Protein AF-0000000076877340 (afdb_homodimer)

Radius of gyration: 25.71 Å; Cα contacts (8 Å, |Δi|>4): 166; chains: 2; bounding box: 20×79×52 Å

Nearest PDB structures (foldseek):
  3mtt-assembly1_A  TM=3.080E-01  e=5.848E+00  Homo sapiens
  3mtt-assembly1_A  TM=3.079E-01  e=5.848E+00  Homo sapiens

Secondary structure (DSSP, 8-state):
--HHHHHHHHHHHHHHHTSPPPPPHHHHHHHHHHHHHHHHHHHHHHHHHHHHHHHHHTT-TTS-HHHHHHHHHHHHHHHHHHHHHHHHHHHHHHHHHHHHHHHHHHHHHHHHH-/--HHHHHHHHHHHHHHHTSPPPPPHHHHHHHHHHHHHHHHHHHHHHHHHHHHHHHHHTT-TTS-HHHHHHHHHHHHHHHHHHHHHHHHHHHHHHHHHHHHHHHHHHHHHHHHH-

Solvent-accessible surface area (backbone atoms only — not comparable to full-atom values): 12461 Å² total; per-residue (Å²): 124,58,71,57,41,51,52,51,52,50,51,45,49,49,59,60,66,69,47,75,84,77,76,50,69,68,56,37,53,51,19,49,49,47,59,73,40,41,64,61,51,48,50,51,51,50,49,51,52,50,54,54,45,60,61,46,61,76,67,44,68,90,40,56,68,65,47,55,48,36,44,54,51,48,54,50,47,50,51,52,50,53,48,46,56,54,43,50,56,20,50,49,47,46,52,51,47,55,54,47,53,56,52,48,54,41,52,56,54,39,62,72,71,101,125,58,72,57,41,51,49,51,52,50,51,44,49,50,57,59,67,69,46,76,84,78,76,51,70,68,56,36,53,51,18,50,50,47,58,72,39,42,65,61,52,48,50,50,53,48,50,49,51,52,53,54,46,62,60,45,63,76,66,43,67,92,40,57,67,66,49,54,50,39,44,53,51,48,54,50,48,51,50,52,51,52,48,48,56,55,44,51,56,19,50,49,47,44,52,50,46,53,54,47,53,55,51,49,54,40,52,56,56,39,62,73,71,101

Structure (mmCIF, N/CA/C/O backbone):
data_AF-0000000076877340-model_v1
#
loop_
_entity.id
_entity.type
_entity.pdbx_description
1 polymer 'Uncharacterized protein'
#
loop_
_atom_site.group_PDB
_atom_site.id
_atom_site.type_symbol
_atom_site.label_atom_id
_atom_site.label_alt_id
_atom_site.label_comp_id
_atom_site.label_asym_id
_atom_site.label_entity_id
_atom_site.label_seq_id
_atom_site.pdbx_PDB_ins_code
_atom_site.Cartn_x
_atom_site.Cartn_y
_atom_site.Cartn_z
_atom_site.occupancy
_atom_site.B_iso_or_equiv
_atom_site.auth_seq_id
_atom_site.auth_comp_id
_atom_site.auth_asym_id
_atom_site.auth_atom_id
_atom_site.pdbx_PDB_model_num
ATOM 1 N N . MET A 1 1 ? -10.945 34.219 24.094 1 62.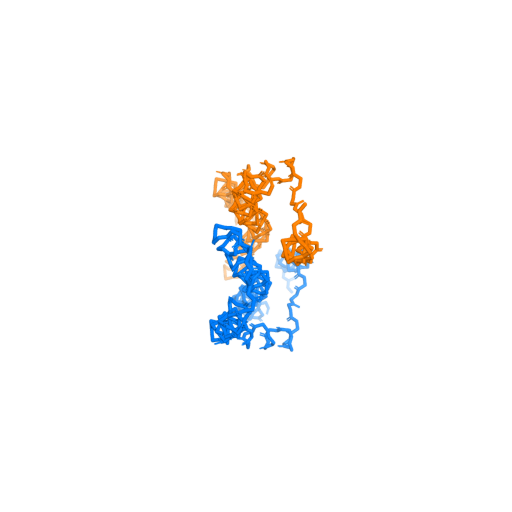78 1 MET A N 1
ATOM 2 C CA . MET A 1 1 ? -9.945 33.969 23.062 1 62.78 1 MET A CA 1
ATOM 3 C C . MET A 1 1 ? -9.961 35.062 22 1 62.78 1 MET A C 1
ATOM 5 O O . MET A 1 1 ? -11.023 35.5 21.547 1 62.78 1 MET A O 1
ATOM 9 N N . ALA A 1 2 ? -8.852 35.781 21.75 1 84.44 2 ALA A N 1
ATOM 10 C CA . ALA A 1 2 ? -8.875 36.875 20.766 1 84.44 2 ALA A CA 1
ATOM 11 C C . ALA A 1 2 ? -9.312 36.375 19.406 1 84.44 2 ALA A C 1
ATOM 13 O O . ALA A 1 2 ? -9.156 35.188 19.078 1 84.44 2 ALA A O 1
ATOM 14 N N . ALA A 1 3 ? -10.109 37.062 18.781 1 85.31 3 ALA A N 1
ATOM 15 C CA . ALA A 1 3 ? -10.648 36.75 17.453 1 85.31 3 ALA A CA 1
ATOM 16 C C . ALA A 1 3 ? -9.602 36.094 16.578 1 85.31 3 ALA A C 1
ATOM 18 O O . ALA A 1 3 ? -9.906 35.125 15.859 1 85.31 3 ALA A O 1
ATOM 19 N N . ALA A 1 4 ? -8.406 36.5 16.672 1 86.19 4 ALA A N 1
ATOM 20 C CA . ALA A 1 4 ? -7.324 35.938 15.867 1 86.19 4 ALA A CA 1
ATOM 21 C C . ALA A 1 4 ? -7.02 34.5 16.266 1 86.19 4 ALA A C 1
ATOM 23 O O . ALA A 1 4 ? -6.789 33.656 15.414 1 86.19 4 ALA A O 1
ATOM 24 N N . THR A 1 5 ? -7.016 34.25 17.578 1 90 5 THR A N 1
ATOM 25 C CA . THR A 1 5 ? -6.777 32.906 18.078 1 90 5 THR A CA 1
ATOM 26 C C . THR A 1 5 ? -7.891 31.969 17.641 1 90 5 THR A C 1
ATOM 28 O O . THR A 1 5 ? -7.625 30.828 17.234 1 90 5 THR A O 1
ATOM 31 N N . ALA A 1 6 ? -9.07 32.469 17.734 1 90.5 6 ALA A N 1
ATOM 32 C CA . ALA A 1 6 ? -10.219 31.656 17.312 1 90.5 6 ALA A CA 1
ATOM 33 C C . ALA A 1 6 ? -10.117 31.281 15.844 1 90.5 6 ALA A C 1
ATOM 35 O O . ALA A 1 6 ? -10.477 30.156 15.461 1 90.5 6 ALA A O 1
ATOM 36 N N . GLY A 1 7 ? -9.625 32.188 15.07 1 89.44 7 GLY A N 1
ATOM 37 C CA . GLY A 1 7 ? -9.445 31.922 13.656 1 89.44 7 GLY A CA 1
ATOM 38 C C . GLY A 1 7 ? -8.445 30.812 13.383 1 89.44 7 GLY A C 1
ATOM 39 O O . GLY A 1 7 ? -8.664 29.969 12.516 1 89.44 7 GLY A O 1
ATOM 40 N N . VAL A 1 8 ? -7.359 30.812 14.141 1 91.62 8 VAL A N 1
ATOM 41 C CA . VAL A 1 8 ? -6.324 29.797 13.977 1 91.62 8 VAL A CA 1
ATOM 42 C C . VAL A 1 8 ? -6.855 28.438 14.43 1 91.62 8 VAL A C 1
ATOM 44 O O . VAL A 1 8 ? -6.613 27.422 13.773 1 91.62 8 VAL A O 1
ATOM 47 N N . VAL A 1 9 ? -7.59 28.422 15.461 1 93.19 9 VAL A N 1
ATOM 48 C CA . VAL A 1 9 ? -8.156 27.188 15.984 1 93.19 9 VAL A CA 1
ATOM 49 C C . VAL A 1 9 ? -9.148 26.609 14.969 1 93.19 9 VAL A C 1
ATOM 51 O O . VAL A 1 9 ? -9.172 25.391 14.742 1 93.19 9 VAL A O 1
ATOM 54 N N . GLU A 1 10 ? -9.914 27.484 14.391 1 93.88 10 GLU A N 1
ATOM 55 C CA . GLU A 1 10 ? -10.852 27.047 13.367 1 93.88 10 GLU A CA 1
ATOM 56 C C . GLU A 1 10 ? -10.125 26.422 12.18 1 93.88 10 GLU A C 1
ATOM 58 O O . GLU A 1 10 ? -10.555 25.406 11.641 1 93.88 10 GLU A O 1
ATOM 63 N N . GLU A 1 11 ? -9.055 27.062 11.742 1 92.75 11 GLU A N 1
ATOM 64 C CA . GLU A 1 11 ? -8.266 26.531 10.633 1 92.75 11 GLU A CA 1
ATOM 65 C C . GLU A 1 11 ? -7.648 25.188 11 1 92.75 11 GLU A C 1
ATOM 67 O O . GLU A 1 11 ? -7.629 24.266 10.18 1 92.75 11 GLU A O 1
ATOM 72 N N . LEU A 1 12 ? -7.117 25.109 12.164 1 94.62 12 LEU A N 1
ATOM 73 C CA . LEU A 1 12 ? -6.566 23.844 12.641 1 94.62 12 LEU A CA 1
ATOM 74 C C . LEU A 1 12 ? -7.629 22.75 12.633 1 94.62 12 LEU A C 1
ATOM 76 O O . LEU A 1 12 ? -7.375 21.641 12.172 1 94.62 12 LEU A O 1
ATOM 80 N N . THR A 1 13 ? -8.781 23.078 13.055 1 95 13 THR A N 1
ATOM 81 C CA . THR A 1 13 ? -9.891 22.125 13.086 1 95 13 THR A CA 1
ATOM 82 C C . THR A 1 13 ? -10.258 21.688 11.672 1 95 13 THR A C 1
ATOM 84 O O . THR A 1 13 ? -10.516 20.5 11.43 1 95 13 THR A O 1
ATOM 87 N N . ARG A 1 14 ? -10.242 22.656 10.766 1 95.44 14 ARG A N 1
ATOM 88 C CA . ARG A 1 14 ? -10.547 22.344 9.375 1 95.44 14 ARG A CA 1
ATOM 89 C C . ARG A 1 14 ? -9.523 21.375 8.797 1 95.44 14 ARG A C 1
ATOM 91 O O . ARG A 1 14 ? -9.883 20.406 8.117 1 95.44 14 ARG A O 1
ATOM 98 N N . VAL A 1 15 ? -8.242 21.594 9.078 1 95.06 15 VAL A N 1
ATOM 99 C CA . VAL A 1 15 ? -7.176 20.719 8.602 1 95.06 15 VAL A CA 1
ATOM 100 C C . VAL A 1 15 ? -7.426 19.281 9.086 1 95.06 15 VAL A C 1
ATOM 102 O O . VAL A 1 15 ? -7.312 18.328 8.305 1 95.06 15 VAL A O 1
ATOM 105 N N . TYR A 1 16 ? -7.84 19.109 10.297 1 93.88 16 TYR A N 1
ATOM 106 C CA . TYR A 1 16 ? -8.031 17.781 10.883 1 93.88 16 TYR A CA 1
ATOM 107 C C . TYR A 1 16 ? -9.297 17.125 10.344 1 93.88 16 TYR A C 1
ATOM 109 O O . TYR A 1 16 ? -9.336 15.914 10.148 1 93.88 16 TYR A O 1
ATOM 117 N N . ARG A 1 17 ? -10.234 17.938 10.016 1 94.31 17 ARG A N 1
ATOM 118 C CA . ARG A 1 17 ? -11.484 17.406 9.484 1 94.31 17 ARG A CA 1
ATOM 119 C C . ARG A 1 17 ? -11.305 16.906 8.055 1 94.31 17 ARG A C 1
ATOM 121 O O . ARG A 1 17 ? -12.102 16.109 7.562 1 94.31 17 ARG A O 1
ATOM 128 N N . GLU A 1 18 ? -10.289 17.422 7.418 1 93.06 18 GLU A N 1
ATOM 129 C CA . GLU A 1 18 ? -10.047 17.047 6.027 1 93.06 18 GLU A CA 1
ATOM 130 C C . GLU A 1 18 ? -9.203 15.789 5.93 1 93.06 18 GLU A C 1
ATOM 132 O O . GLU A 1 18 ? -8.984 15.258 4.836 1 93.06 18 GLU A O 1
ATOM 137 N N . LEU A 1 19 ? -8.789 15.305 7.051 1 92.5 19 LEU A N 1
ATOM 138 C CA . LEU A 1 19 ? -7.992 14.078 7.051 1 92.5 19 LEU A CA 1
ATOM 139 C C . LEU A 1 19 ? -8.875 12.852 6.848 1 92.5 19 LEU A C 1
ATOM 141 O O . LEU A 1 19 ? -10.062 12.875 7.168 1 92.5 19 LEU A O 1
ATOM 145 N N . PRO A 1 20 ? -8.219 11.859 6.203 1 90.12 20 PRO A N 1
ATOM 146 C CA . PRO A 1 20 ? -8.961 10.594 6.141 1 90.12 20 PRO A CA 1
ATOM 147 C C . PRO A 1 20 ? -9.297 10.039 7.523 1 90.12 20 PRO A C 1
ATOM 149 O O . PRO A 1 20 ? -8.703 10.461 8.523 1 90.12 20 PRO A O 1
ATOM 152 N N . PRO A 1 21 ? -10.273 9.109 7.477 1 92.62 21 PRO A N 1
ATOM 153 C CA . PRO A 1 21 ? -10.617 8.539 8.781 1 92.62 21 PRO A CA 1
ATOM 154 C C . PRO A 1 21 ? -9.461 7.75 9.398 1 92.62 21 PRO A C 1
ATOM 156 O O . PRO A 1 21 ? -8.711 7.086 8.688 1 92.62 21 PRO A O 1
ATOM 159 N N . ARG A 1 22 ? -9.32 7.988 10.719 1 94.81 22 ARG A N 1
ATOM 160 C CA . ARG A 1 22 ? -8.32 7.223 11.461 1 94.81 22 ARG A CA 1
ATOM 161 C C . ARG A 1 22 ? -8.734 5.758 11.57 1 94.81 22 ARG A C 1
ATOM 163 O O . ARG A 1 22 ? -9.883 5.453 11.883 1 94.81 22 ARG A O 1
ATOM 170 N N . PRO A 1 23 ? -7.805 4.891 11.367 1 95.62 23 PRO A N 1
ATOM 171 C CA . PRO A 1 23 ? -8.156 3.482 11.547 1 95.62 23 PRO A CA 1
ATOM 172 C C . PRO A 1 23 ? -8.516 3.139 12.984 1 95.62 23 PRO A C 1
ATOM 174 O O . PRO A 1 23 ? -7.961 3.721 13.922 1 95.62 23 PRO A O 1
ATOM 177 N N . ALA A 1 24 ? -9.5 2.207 13.094 1 97.31 24 ALA A N 1
ATOM 178 C CA . ALA A 1 24 ? -9.875 1.721 14.414 1 97.31 24 ALA A CA 1
ATOM 179 C C . ALA A 1 24 ? -8.742 0.918 15.047 1 97.31 24 ALA A C 1
ATOM 181 O O . ALA A 1 24 ? -7.91 0.348 14.344 1 97.31 24 ALA A O 1
ATOM 182 N N . VAL A 1 25 ? -8.742 0.946 16.359 1 97.25 25 VAL A N 1
ATOM 183 C CA . VAL A 1 25 ? -7.707 0.238 17.094 1 97.25 25 VAL A CA 1
ATOM 184 C C . VAL A 1 25 ? -7.672 -1.228 16.672 1 97.25 25 VAL A C 1
ATOM 186 O O . VAL A 1 25 ? -6.598 -1.801 16.484 1 97.25 25 VAL A O 1
ATOM 189 N N . GLU A 1 26 ? -8.82 -1.777 16.531 1 97.75 26 GLU A N 1
ATOM 190 C CA . GLU A 1 26 ? -8.914 -3.184 16.156 1 97.75 26 GLU A CA 1
ATOM 191 C C . GLU A 1 26 ? -8.312 -3.422 14.766 1 97.75 26 GLU A C 1
ATOM 193 O O . GLU A 1 26 ? -7.684 -4.453 14.531 1 97.75 26 GLU A O 1
ATOM 198 N N . GLU A 1 27 ? -8.555 -2.463 13.852 1 97.94 27 GLU A N 1
ATOM 199 C CA . GLU A 1 27 ? -7.984 -2.561 12.516 1 97.94 27 GLU A CA 1
ATOM 200 C C . GLU A 1 27 ? -6.461 -2.488 12.555 1 97.94 27 GLU A C 1
ATOM 202 O O . GLU A 1 27 ? -5.781 -3.23 11.844 1 97.94 27 GLU A O 1
ATOM 207 N N . VAL A 1 28 ? -5.957 -1.669 13.383 1 98.38 28 VAL A N 1
ATOM 208 C CA . VAL A 1 28 ? -4.516 -1.473 13.5 1 98.38 28 VAL A CA 1
ATOM 209 C C . VAL A 1 28 ? -3.871 -2.721 14.102 1 98.38 28 VAL A C 1
ATOM 211 O O . VAL A 1 28 ? -2.84 -3.191 13.609 1 98.38 28 VAL A O 1
ATOM 214 N N . GLU A 1 29 ? -4.516 -3.148 15.117 1 98.38 29 GLU A N 1
ATOM 215 C CA . GLU A 1 29 ? -4 -4.352 15.758 1 98.38 29 GLU A CA 1
ATOM 216 C C . GLU A 1 29 ? -4.008 -5.539 14.797 1 98.38 29 GLU A C 1
ATOM 218 O O . GLU A 1 29 ? -3.041 -6.301 14.742 1 98.38 29 GLU A O 1
ATOM 223 N N . ALA A 1 30 ? -5.062 -5.664 14.07 1 98.5 30 ALA A N 1
ATOM 224 C CA . ALA A 1 30 ? -5.156 -6.73 13.078 1 98.5 30 ALA A CA 1
ATOM 225 C C . ALA A 1 30 ? -4.082 -6.582 12.008 1 98.5 30 ALA A C 1
ATOM 227 O O . ALA A 1 30 ? -3.439 -7.562 11.617 1 98.5 30 ALA A O 1
ATOM 228 N N . ALA A 1 31 ? -3.883 -5.379 11.539 1 98.56 31 ALA A N 1
ATOM 229 C CA . ALA A 1 31 ? -2.881 -5.105 10.508 1 98.56 31 ALA A CA 1
ATOM 230 C C . ALA A 1 31 ? -1.475 -5.406 11.023 1 98.56 31 ALA A C 1
ATOM 232 O O . ALA A 1 31 ? -0.662 -5.996 10.305 1 98.56 31 ALA A O 1
ATOM 233 N N . ALA A 1 32 ? -1.263 -4.965 12.234 1 98.44 32 ALA A N 1
ATOM 234 C CA . ALA A 1 32 ? 0.041 -5.227 12.836 1 98.44 32 ALA A CA 1
ATOM 235 C C . ALA A 1 32 ? 0.299 -6.727 12.953 1 98.44 32 ALA A C 1
ATOM 237 O O . ALA A 1 32 ? 1.419 -7.191 12.727 1 98.44 32 ALA A O 1
ATOM 238 N N . ALA A 1 33 ? -0.721 -7.426 13.312 1 98.25 33 ALA A N 1
ATOM 239 C CA . ALA A 1 33 ? -0.608 -8.875 13.414 1 98.25 33 ALA A CA 1
ATOM 240 C C . ALA A 1 33 ? -0.3 -9.5 12.055 1 98.25 33 ALA A C 1
ATOM 242 O O . ALA A 1 33 ? 0.533 -10.406 11.953 1 98.25 33 ALA A O 1
ATOM 243 N N . VAL A 1 34 ? -0.959 -9.055 11.062 1 98.25 34 VAL A N 1
ATOM 244 C CA . VAL A 1 34 ? -0.715 -9.539 9.711 1 98.25 34 VAL A CA 1
ATOM 245 C C . VAL A 1 34 ? 0.748 -9.312 9.336 1 98.25 34 VAL A C 1
ATOM 247 O O . VAL A 1 34 ? 1.416 -10.211 8.828 1 98.25 34 VAL A O 1
ATOM 250 N N . LEU A 1 35 ? 1.242 -8.117 9.562 1 98.19 35 LEU A N 1
ATOM 251 C CA . LEU A 1 35 ? 2.615 -7.789 9.195 1 98.19 35 LEU A CA 1
ATOM 252 C C . LEU A 1 35 ? 3.605 -8.625 10 1 98.19 35 LEU A C 1
ATOM 254 O O . LEU A 1 35 ? 4.633 -9.062 9.469 1 98.19 35 LEU A O 1
ATOM 258 N N . ALA A 1 36 ? 3.242 -8.844 11.234 1 97.94 36 ALA A N 1
ATOM 259 C CA . ALA A 1 36 ? 4.141 -9.578 12.125 1 97.94 36 ALA A CA 1
ATOM 260 C C . ALA A 1 36 ? 4.289 -11.031 11.68 1 97.94 36 ALA A C 1
ATOM 262 O O . ALA A 1 36 ? 5.344 -11.641 11.867 1 97.94 36 ALA A O 1
ATOM 263 N N . SER A 1 37 ? 3.314 -11.539 11.016 1 97.62 37 SER A N 1
ATOM 264 C CA . SER A 1 37 ? 3.324 -12.961 10.68 1 97.62 37 SER A CA 1
ATOM 265 C C . SER A 1 37 ? 3.443 -13.18 9.18 1 97.62 37 SER A C 1
ATOM 267 O O . SER A 1 37 ? 3.447 -14.32 8.703 1 97.62 37 SER A O 1
ATOM 269 N N . ALA A 1 38 ? 3.498 -12.148 8.477 1 96.94 38 ALA A N 1
ATOM 270 C CA . ALA A 1 38 ? 3.346 -12.211 7.027 1 96.94 38 ALA A CA 1
ATOM 271 C C . ALA A 1 38 ? 4.402 -13.117 6.402 1 96.94 38 ALA A C 1
ATOM 273 O O . ALA A 1 38 ? 4.086 -13.953 5.555 1 96.94 38 ALA A O 1
ATOM 274 N N . ASP A 1 39 ? 5.621 -12.945 6.816 1 96 39 ASP A N 1
ATOM 275 C CA . ASP A 1 39 ? 6.699 -13.742 6.238 1 96 39 ASP A CA 1
ATOM 276 C C . ASP A 1 39 ? 6.523 -15.219 6.566 1 96 39 ASP A C 1
ATOM 278 O O . ASP A 1 39 ? 6.672 -16.078 5.691 1 96 39 ASP A O 1
ATOM 282 N N . ALA A 1 40 ? 6.277 -15.477 7.781 1 97.38 40 ALA A N 1
ATOM 283 C CA . ALA A 1 40 ? 6.086 -16.859 8.211 1 97.38 40 ALA A CA 1
ATOM 284 C C . ALA A 1 40 ? 4.91 -17.5 7.477 1 97.38 40 ALA A C 1
ATOM 286 O O . ALA A 1 40 ? 4.992 -18.656 7.059 1 97.38 40 ALA A O 1
ATOM 287 N N . GLU A 1 41 ? 3.838 -16.766 7.367 1 97.06 41 GLU A N 1
ATOM 288 C CA . GLU A 1 41 ? 2.652 -17.281 6.684 1 97.06 41 GLU A CA 1
ATOM 289 C C . GLU A 1 41 ? 2.936 -17.531 5.207 1 97.06 41 GLU A C 1
ATOM 291 O O . GLU A 1 41 ? 2.502 -18.547 4.656 1 97.06 41 GLU A O 1
ATOM 296 N N . GLU A 1 42 ? 3.613 -16.625 4.613 1 97.44 42 GLU A N 1
ATOM 297 C CA . GLU A 1 42 ? 3.965 -16.828 3.209 1 97.44 42 GLU A CA 1
ATOM 298 C C . GLU A 1 42 ? 4.828 -18.062 3.021 1 97.44 42 GLU A C 1
ATOM 300 O O . GLU A 1 42 ? 4.578 -18.875 2.119 1 97.44 42 GLU A O 1
ATOM 305 N N . GLU A 1 43 ? 5.77 -18.219 3.877 1 97.69 43 GLU A N 1
ATOM 306 C CA . GLU A 1 43 ? 6.652 -19.375 3.805 1 97.69 43 GLU A CA 1
ATOM 307 C C . GLU A 1 43 ? 5.883 -20.672 4.027 1 97.69 43 GLU A C 1
ATOM 309 O O . GLU A 1 43 ? 6.141 -21.688 3.361 1 97.69 43 GLU A O 1
ATOM 314 N N . ALA A 1 44 ? 5.074 -20.656 4.941 1 97.94 44 ALA A N 1
ATOM 315 C CA . ALA A 1 44 ? 4.262 -21.844 5.219 1 97.94 44 ALA A CA 1
ATOM 316 C C . ALA A 1 44 ? 3.422 -22.219 4.004 1 97.94 44 ALA A C 1
ATOM 318 O O . ALA A 1 44 ? 3.314 -23.406 3.664 1 97.94 44 ALA A O 1
ATOM 319 N N . ARG A 1 45 ? 2.844 -21.203 3.381 1 97.44 45 ARG A N 1
ATOM 320 C CA . ARG A 1 45 ? 2.033 -21.469 2.193 1 97.44 45 ARG A CA 1
ATOM 321 C C . ARG A 1 45 ? 2.893 -21.984 1.05 1 97.44 45 ARG A C 1
ATOM 323 O O . ARG A 1 45 ? 2.471 -22.875 0.307 1 97.44 45 ARG A O 1
ATOM 330 N N . LEU A 1 46 ? 4.062 -21.438 0.916 1 97.69 46 LEU A N 1
ATOM 331 C CA . LEU A 1 46 ? 4.984 -21.906 -0.113 1 97.69 46 LEU A CA 1
ATOM 332 C C . LEU A 1 46 ? 5.418 -23.344 0.158 1 97.69 46 LEU A C 1
ATOM 334 O O . LEU A 1 46 ? 5.555 -24.141 -0.772 1 97.69 46 LEU A O 1
ATOM 338 N N . ALA A 1 47 ? 5.617 -23.641 1.419 1 96.56 47 ALA A N 1
ATOM 339 C CA . ALA A 1 47 ? 5.98 -25 1.795 1 96.56 47 ALA A CA 1
ATOM 340 C C . ALA A 1 47 ? 4.848 -25.984 1.482 1 96.56 47 ALA A C 1
ATOM 342 O O . ALA A 1 47 ? 5.09 -27.094 1.022 1 96.56 47 ALA A O 1
ATOM 343 N N . ASP A 1 48 ? 3.645 -25.609 1.759 1 95.44 48 ASP A N 1
ATOM 344 C CA . ASP A 1 48 ? 2.484 -26.422 1.421 1 95.44 48 ASP A CA 1
ATOM 345 C C . ASP A 1 48 ? 2.422 -26.703 -0.081 1 95.44 48 ASP A C 1
ATOM 347 O O . ASP A 1 48 ? 2.166 -27.828 -0.503 1 95.44 48 ASP A O 1
ATOM 351 N N . VAL A 1 49 ? 2.656 -25.688 -0.836 1 94.56 49 VAL A N 1
ATOM 352 C CA . VAL A 1 49 ? 2.668 -25.812 -2.289 1 94.56 49 VAL A CA 1
ATOM 353 C C . VAL A 1 49 ? 3.77 -26.781 -2.713 1 94.56 49 VAL A C 1
ATOM 355 O O . VAL A 1 49 ? 3.553 -27.641 -3.57 1 94.56 49 VAL A O 1
ATOM 358 N N . ALA A 1 50 ? 4.895 -26.688 -2.121 1 92.94 50 ALA A N 1
ATOM 359 C CA . ALA A 1 50 ? 6.023 -27.547 -2.443 1 92.94 50 ALA A CA 1
ATOM 360 C C . ALA A 1 50 ? 5.699 -29.016 -2.123 1 92.94 50 ALA A C 1
ATOM 362 O O . ALA A 1 50 ? 6.016 -29.906 -2.906 1 92.94 50 ALA A O 1
ATOM 363 N N . ARG A 1 51 ? 5.039 -29.25 -1.046 1 91.94 51 ARG A N 1
ATOM 364 C CA . ARG A 1 51 ? 4.664 -30.594 -0.637 1 91.94 51 ARG A CA 1
ATOM 365 C C . ARG A 1 51 ? 3.648 -31.203 -1.601 1 91.94 51 ARG A C 1
ATOM 367 O O . ARG A 1 51 ? 3.775 -32.344 -1.998 1 91.94 51 ARG A O 1
ATOM 374 N N . GLU A 1 52 ? 2.73 -30.344 -1.892 1 87.38 52 GLU A N 1
ATOM 375 C CA . GLU A 1 52 ? 1.705 -30.812 -2.822 1 87.38 52 GLU A CA 1
ATOM 376 C C . GLU A 1 52 ? 2.305 -31.141 -4.184 1 87.38 52 GLU A C 1
ATOM 378 O O . GLU A 1 52 ? 1.908 -32.125 -4.824 1 87.38 52 GLU A O 1
ATOM 383 N N . GLU A 1 53 ? 3.23 -30.359 -4.582 1 85.81 53 GLU A N 1
ATOM 384 C CA . GLU A 1 53 ? 3.893 -30.562 -5.867 1 85.81 53 GLU A CA 1
ATOM 385 C C . GLU A 1 53 ? 4.703 -31.859 -5.879 1 85.81 53 GLU A C 1
ATOM 387 O O . GLU A 1 53 ? 4.691 -32.594 -6.867 1 85.81 53 GLU A O 1
ATOM 392 N N . ALA A 1 54 ? 5.391 -32.094 -4.918 1 83.81 54 ALA A N 1
ATOM 393 C CA . ALA A 1 54 ? 6.176 -33.312 -4.816 1 83.81 54 ALA A CA 1
ATOM 394 C C . ALA A 1 54 ? 5.285 -34.562 -4.922 1 83.81 54 ALA A C 1
ATOM 396 O O . ALA A 1 54 ? 5.641 -35.531 -5.586 1 83.81 54 ALA A O 1
ATOM 397 N N . ALA A 1 55 ? 4.164 -34.438 -4.418 1 78.62 55 ALA A N 1
ATOM 398 C CA . ALA A 1 55 ? 3.223 -35.562 -4.441 1 78.62 55 ALA A CA 1
ATOM 399 C C . ALA A 1 55 ? 2.639 -35.75 -5.84 1 78.62 55 ALA A C 1
ATOM 401 O O . ALA A 1 55 ? 2.467 -36.875 -6.297 1 78.62 55 ALA A O 1
ATOM 402 N N . ARG A 1 56 ? 2.441 -34.688 -6.57 1 77.56 56 ARG A N 1
ATOM 403 C CA . ARG A 1 56 ? 1.801 -34.719 -7.883 1 77.56 56 ARG A CA 1
ATOM 404 C C . ARG A 1 56 ? 2.793 -35.125 -8.969 1 77.56 56 ARG A C 1
ATOM 406 O O . ARG A 1 56 ? 2.418 -35.781 -9.945 1 77.56 56 ARG A O 1
ATOM 413 N N . LEU A 1 57 ? 4.016 -34.656 -8.914 1 75 57 LEU A N 1
ATOM 414 C CA . LEU A 1 57 ? 5.039 -34.969 -9.898 1 75 57 LEU A CA 1
ATOM 415 C C . LEU A 1 57 ? 5.199 -36.5 -10.031 1 75 57 LEU A C 1
ATOM 417 O O . LEU A 1 57 ? 5.398 -37 -11.133 1 75 57 LEU A O 1
ATOM 421 N N . ARG A 1 58 ? 4.945 -37.156 -8.992 1 68.81 58 ARG A N 1
ATOM 422 C CA . ARG A 1 58 ? 5.066 -38.625 -9.023 1 68.81 58 ARG A CA 1
ATOM 423 C C . ARG A 1 58 ? 3.961 -39.25 -9.867 1 68.81 58 ARG A C 1
ATOM 425 O O . ARG A 1 58 ? 4.145 -40.312 -10.445 1 68.81 58 ARG A O 1
ATOM 432 N N . GLU A 1 59 ? 3.008 -38.469 -10 1 66.69 59 GLU A N 1
ATOM 433 C CA . GLU A 1 59 ? 1.833 -39 -10.68 1 66.69 59 GLU A CA 1
ATOM 434 C C . GLU A 1 59 ? 1.724 -38.469 -12.102 1 66.69 59 GLU A C 1
ATOM 436 O O . GLU A 1 59 ? 0.854 -38.906 -12.867 1 66.69 59 GLU A O 1
ATOM 441 N N . ALA A 1 60 ? 2.684 -37.594 -12.469 1 74.5 60 ALA A N 1
ATOM 442 C CA . ALA A 1 60 ? 2.5 -36.844 -13.719 1 74.5 60 ALA A CA 1
ATOM 443 C C . ALA A 1 60 ? 3.184 -37.562 -14.883 1 74.5 60 ALA A C 1
ATOM 445 O O . ALA A 1 60 ? 4.016 -36.969 -15.578 1 74.5 60 ALA A O 1
ATOM 446 N N . GLU A 1 61 ? 2.887 -38.781 -14.859 1 78.5 61 GLU A N 1
ATOM 447 C CA . GLU A 1 61 ? 3.42 -39.531 -15.992 1 78.5 61 GLU A CA 1
ATOM 448 C C . GLU A 1 61 ? 2.885 -39 -17.312 1 78.5 61 GLU A C 1
ATOM 450 O O . GLU A 1 61 ? 1.693 -38.688 -17.438 1 78.5 61 GLU A O 1
ATOM 455 N N . GLY A 1 62 ? 3.773 -38.719 -18.344 1 82.69 62 GLY A N 1
ATOM 456 C CA . GLY A 1 62 ? 3.373 -38.281 -19.672 1 82.69 62 GLY A CA 1
ATOM 457 C C . GLY A 1 62 ? 3.293 -36.781 -19.812 1 82.69 62 GLY A C 1
ATOM 458 O O . GLY A 1 62 ? 2.99 -36.25 -20.891 1 82.69 62 GLY A O 1
ATOM 459 N N . VAL A 1 63 ? 3.477 -36.094 -18.734 1 89.44 63 VAL A N 1
ATOM 460 C CA . VAL A 1 63 ? 3.398 -34.656 -18.797 1 89.44 63 VAL A CA 1
ATOM 461 C C . VAL A 1 63 ? 4.797 -34.062 -18.969 1 89.44 63 VAL A C 1
ATOM 463 O O . VAL A 1 63 ? 5.762 -34.562 -18.375 1 89.44 63 VAL A O 1
ATOM 466 N N . SER A 1 64 ? 4.887 -33.125 -19.891 1 89.62 64 SER A N 1
ATOM 467 C CA . SER A 1 64 ? 6.164 -32.438 -20.109 1 89.62 64 SER A CA 1
ATOM 468 C C . SER A 1 64 ? 6.727 -31.891 -18.812 1 89.62 64 SER A C 1
ATOM 470 O O . SER A 1 64 ? 5.992 -31.312 -18 1 89.62 64 SER A O 1
ATOM 472 N N . GLY A 1 65 ? 8 -32.094 -18.562 1 88.31 65 GLY A N 1
ATOM 473 C CA . GLY A 1 65 ? 8.656 -31.5 -17.391 1 88.31 65 GLY A CA 1
ATOM 474 C C . GLY A 1 65 ? 8.531 -30 -17.328 1 88.31 65 GLY A C 1
ATOM 475 O O . GLY A 1 65 ? 8.422 -29.422 -16.234 1 88.31 65 GLY A O 1
ATOM 476 N N . GLU A 1 66 ? 8.602 -29.469 -18.531 1 92.06 66 GLU A N 1
ATOM 477 C CA . GLU A 1 66 ? 8.492 -28.016 -18.609 1 92.06 66 GLU A CA 1
ATOM 478 C C . GLU A 1 66 ? 7.109 -27.547 -18.172 1 92.06 66 GLU A C 1
ATOM 480 O O . GLU A 1 66 ? 6.984 -26.547 -17.453 1 92.06 66 GLU A O 1
ATOM 485 N N . LEU A 1 67 ? 6.109 -28.203 -18.594 1 93.44 67 LEU A N 1
ATOM 486 C CA . LEU A 1 67 ? 4.754 -27.828 -18.203 1 93.44 67 LEU A CA 1
ATOM 487 C C . LEU A 1 67 ? 4.562 -27.969 -16.703 1 93.44 67 LEU A C 1
ATOM 489 O O . LEU A 1 67 ? 3.934 -27.125 -16.062 1 93.44 67 LEU A O 1
ATOM 493 N N . LEU A 1 68 ? 5.098 -29 -16.125 1 92.06 68 LEU A N 1
ATOM 494 C CA . LEU A 1 68 ? 5.035 -29.203 -14.68 1 92.06 68 LEU A CA 1
ATOM 495 C C . LEU A 1 68 ? 5.785 -28.094 -13.945 1 92.06 68 LEU A C 1
ATOM 497 O O . LEU A 1 68 ? 5.344 -27.641 -12.883 1 92.06 68 LEU A O 1
ATOM 501 N N . ALA A 1 69 ? 6.883 -27.625 -14.484 1 92.12 69 ALA A N 1
ATOM 502 C CA . ALA A 1 69 ? 7.648 -26.531 -13.898 1 92.12 69 ALA A CA 1
ATOM 503 C C . ALA A 1 69 ? 6.855 -25.219 -13.922 1 92.12 69 ALA A C 1
ATOM 505 O O . ALA A 1 69 ? 6.867 -24.469 -12.953 1 92.12 69 ALA A O 1
ATOM 506 N N . VAL A 1 70 ? 6.203 -25 -15.008 1 94.88 70 VAL A N 1
ATOM 507 C CA . VAL A 1 70 ? 5.387 -23.797 -15.141 1 94.88 70 VAL A CA 1
ATOM 508 C C . VAL A 1 70 ? 4.277 -23.812 -14.094 1 94.88 70 VAL A C 1
ATOM 510 O O . VAL A 1 70 ? 4.02 -22.797 -13.445 1 94.88 70 VAL A O 1
ATOM 513 N N . LEU A 1 71 ? 3.596 -24.969 -13.961 1 94.69 71 LEU A N 1
ATOM 514 C CA . LEU A 1 71 ? 2.533 -25.062 -12.969 1 94.69 71 LEU A CA 1
ATOM 515 C C . LEU A 1 71 ? 3.074 -24.766 -11.57 1 94.69 71 LEU A C 1
ATOM 517 O O . LEU A 1 71 ? 2.465 -24.016 -10.805 1 94.69 71 LEU A O 1
ATOM 521 N N . ARG A 1 72 ? 4.199 -25.328 -11.258 1 93.5 72 ARG A N 1
ATOM 522 C CA . ARG A 1 72 ? 4.816 -25.094 -9.953 1 93.5 72 ARG A CA 1
ATOM 523 C C . ARG A 1 72 ? 5.125 -23.625 -9.75 1 93.5 72 ARG A C 1
ATOM 525 O O . ARG A 1 72 ? 4.828 -23.062 -8.688 1 93.5 72 ARG A O 1
ATOM 532 N N . GLU A 1 73 ? 5.699 -22.969 -10.734 1 95.25 73 GLU A N 1
ATOM 533 C CA . GLU A 1 73 ? 6.047 -21.547 -10.648 1 95.25 73 GLU A CA 1
ATOM 534 C C . GLU A 1 73 ? 4.797 -20.688 -10.547 1 95.25 73 GLU A C 1
ATOM 536 O O . GLU A 1 73 ? 4.789 -19.688 -9.82 1 95.25 73 GLU A O 1
ATOM 541 N N . ALA A 1 74 ? 3.807 -21.078 -11.227 1 96.31 74 ALA A N 1
ATOM 542 C CA . ALA A 1 74 ? 2.559 -20.328 -11.188 1 96.31 74 ALA A CA 1
ATOM 543 C C . ALA A 1 74 ? 1.929 -20.375 -9.797 1 96.31 74 ALA A C 1
ATOM 545 O O . ALA A 1 74 ? 1.45 -19.359 -9.289 1 96.31 74 ALA A O 1
ATOM 546 N N . ARG A 1 75 ? 1.92 -21.562 -9.258 1 96.12 75 ARG A N 1
ATOM 547 C CA . ARG A 1 75 ? 1.367 -21.703 -7.914 1 96.12 75 ARG A CA 1
ATOM 548 C C . ARG A 1 75 ? 2.133 -20.859 -6.906 1 96.12 75 ARG A C 1
ATOM 550 O O . ARG A 1 75 ? 1.53 -20.188 -6.066 1 96.12 75 ARG A O 1
ATOM 557 N N . ARG A 1 76 ? 3.428 -20.875 -7.051 1 96.38 76 ARG A N 1
ATOM 558 C CA . ARG A 1 76 ? 4.25 -20.047 -6.164 1 96.38 76 ARG A CA 1
ATOM 559 C C . ARG A 1 76 ? 3.99 -18.562 -6.395 1 96.38 76 ARG A C 1
ATOM 561 O O . ARG A 1 76 ? 3.904 -17.797 -5.438 1 96.38 76 ARG A O 1
ATOM 568 N N . ALA A 1 77 ? 3.887 -18.203 -7.59 1 96.31 77 ALA A N 1
ATOM 569 C CA . ALA A 1 77 ? 3.619 -16.812 -7.918 1 96.31 77 ALA A CA 1
ATOM 570 C C . ALA A 1 77 ? 2.275 -16.359 -7.355 1 96.31 77 ALA A C 1
ATOM 572 O O . ALA A 1 77 ? 2.139 -15.227 -6.887 1 96.31 77 ALA A O 1
ATOM 573 N N . ALA A 1 78 ? 1.352 -17.234 -7.449 1 96.25 78 ALA A N 1
ATOM 574 C CA . ALA A 1 78 ? 0.034 -16.922 -6.906 1 96.25 78 ALA A CA 1
ATOM 575 C C . ALA A 1 78 ? 0.099 -16.688 -5.398 1 96.25 78 ALA A C 1
ATOM 577 O O . ALA A 1 78 ? -0.536 -15.773 -4.871 1 96.25 78 ALA A O 1
ATOM 578 N N . VAL A 1 79 ? 0.856 -17.469 -4.742 1 96.56 79 VAL A N 1
ATOM 579 C CA . VAL A 1 79 ? 1.038 -17.312 -3.303 1 96.56 79 VAL A CA 1
ATOM 580 C C . VAL A 1 79 ? 1.675 -15.961 -3.008 1 96.56 79 VAL A C 1
ATOM 582 O O . VAL A 1 79 ? 1.202 -15.219 -2.143 1 96.56 79 VAL A O 1
ATOM 585 N N . ARG A 1 80 ? 2.645 -15.633 -3.725 1 96.31 80 ARG A N 1
ATOM 586 C CA . ARG A 1 80 ? 3.369 -14.383 -3.496 1 96.31 80 ARG A CA 1
ATOM 587 C C . ARG A 1 80 ? 2.492 -13.18 -3.811 1 96.31 80 ARG A C 1
ATOM 589 O O . ARG A 1 80 ? 2.572 -12.156 -3.131 1 96.31 80 ARG A O 1
ATOM 596 N N . LEU A 1 81 ? 1.701 -13.289 -4.785 1 96.06 81 LEU A N 1
ATOM 597 C CA . LEU A 1 81 ? 0.804 -12.195 -5.137 1 96.06 81 LEU A CA 1
ATOM 598 C C . LEU A 1 81 ? -0.232 -11.969 -4.039 1 96.06 81 LEU A C 1
ATOM 600 O O . LEU A 1 81 ? -0.5 -10.82 -3.66 1 96.06 81 LEU A O 1
ATOM 604 N N . ARG A 1 82 ? -0.75 -13.039 -3.557 1 94.12 82 ARG A N 1
ATOM 605 C CA . ARG A 1 82 ? -1.718 -12.922 -2.471 1 94.12 82 ARG A CA 1
ATOM 606 C C . ARG A 1 82 ? -1.07 -12.336 -1.22 1 94.12 82 ARG A C 1
ATOM 608 O O . ARG A 1 82 ? -1.66 -11.492 -0.549 1 94.12 82 ARG A O 1
ATOM 615 N N . ALA A 1 83 ? 0.075 -12.82 -0.935 1 95.44 83 ALA A N 1
ATOM 616 C CA . ALA A 1 83 ? 0.81 -12.297 0.212 1 95.44 83 ALA A CA 1
ATOM 617 C C . ALA A 1 83 ? 1.067 -10.797 0.057 1 95.44 83 ALA A C 1
ATOM 619 O O . ALA A 1 83 ? 0.953 -10.039 1.022 1 95.44 83 ALA A O 1
ATOM 620 N N . LEU A 1 84 ? 1.391 -10.422 -1.088 1 93.88 84 LEU A N 1
ATOM 621 C CA . LEU A 1 84 ? 1.632 -9.016 -1.389 1 93.88 84 LEU A CA 1
ATOM 622 C C . LEU A 1 84 ? 0.396 -8.18 -1.081 1 93.88 84 LEU A C 1
ATOM 624 O O . LEU A 1 84 ? 0.498 -7.125 -0.444 1 93.88 84 LEU A O 1
ATOM 628 N N . GLN A 1 85 ? -0.717 -8.57 -1.553 1 92.69 85 GLN A N 1
ATOM 629 C CA . GLN A 1 85 ? -1.96 -7.828 -1.358 1 92.69 85 GLN A CA 1
ATOM 630 C C . GLN A 1 85 ? -2.277 -7.668 0.126 1 92.69 85 GLN A C 1
ATOM 632 O O . GLN A 1 85 ? -2.637 -6.574 0.574 1 92.69 85 GLN A O 1
ATOM 637 N N . GLN A 1 86 ? -2.1 -8.695 0.83 1 94.38 86 GLN A N 1
ATOM 638 C CA . GLN A 1 86 ? -2.379 -8.664 2.262 1 94.38 86 GLN A CA 1
ATOM 639 C C . GLN A 1 86 ? -1.404 -7.742 2.992 1 94.38 86 GLN A C 1
ATOM 641 O O . GLN A 1 86 ? -1.81 -6.961 3.855 1 94.38 86 GLN A O 1
ATOM 646 N N . ARG A 1 87 ? -0.151 -7.781 2.6 1 95.62 87 ARG A N 1
ATOM 647 C CA . ARG A 1 87 ? 0.874 -6.961 3.236 1 95.62 87 ARG A CA 1
ATOM 648 C C . ARG A 1 87 ? 0.649 -5.48 2.945 1 95.62 87 ARG A C 1
ATOM 650 O O . ARG A 1 87 ? 0.828 -4.637 3.826 1 95.62 87 ARG A O 1
ATOM 657 N N . LYS A 1 88 ? 0.299 -5.301 1.778 1 93.12 88 LYS A N 1
ATOM 658 C CA . LYS A 1 88 ? 0.099 -3.914 1.36 1 93.12 88 LYS A CA 1
ATOM 659 C C . LYS A 1 88 ? -0.999 -3.246 2.182 1 93.12 88 LYS A C 1
ATOM 661 O O . LYS A 1 88 ? -0.81 -2.143 2.701 1 93.12 88 LYS A O 1
ATOM 666 N N . GLU A 1 89 ? -2.064 -3.912 2.266 1 94.19 89 GLU A N 1
ATOM 667 C CA . GLU A 1 89 ? -3.174 -3.359 3.039 1 94.19 89 GLU A CA 1
ATOM 668 C C . GLU A 1 89 ? -2.791 -3.186 4.508 1 94.19 89 GLU A C 1
ATOM 670 O O . GLU A 1 89 ? -3.08 -2.15 5.109 1 94.19 89 GLU A O 1
ATOM 675 N N . ALA A 1 90 ? -2.125 -4.137 5.031 1 97.5 90 ALA A N 1
ATOM 676 C CA . ALA A 1 90 ? -1.723 -4.082 6.434 1 97.5 90 ALA A CA 1
ATOM 677 C C . ALA A 1 90 ? -0.71 -2.965 6.672 1 97.5 90 ALA A C 1
ATOM 679 O O . ALA A 1 90 ? -0.83 -2.203 7.637 1 97.5 90 ALA A O 1
ATOM 680 N N . ALA A 1 91 ? 0.214 -2.82 5.809 1 96.25 91 ALA A N 1
ATOM 681 C CA . ALA A 1 91 ? 1.244 -1.791 5.938 1 96.25 91 ALA A CA 1
ATOM 682 C C . ALA A 1 91 ? 0.635 -0.394 5.863 1 96.25 91 ALA A C 1
ATOM 684 O O . ALA A 1 91 ? 1.058 0.514 6.582 1 96.25 91 ALA A O 1
ATOM 685 N N . HIS A 1 92 ? -0.318 -0.286 4.988 1 95.31 92 HIS A N 1
ATOM 686 C CA . HIS A 1 92 ? -0.984 1.004 4.848 1 95.31 92 HIS A CA 1
ATOM 687 C C . HIS A 1 92 ? -1.665 1.418 6.148 1 95.31 92 HIS A C 1
ATOM 689 O O . HIS A 1 92 ? -1.526 2.561 6.59 1 95.31 92 HIS A O 1
ATOM 695 N N . VAL A 1 93 ? -2.361 0.528 6.766 1 96.62 93 VAL A N 1
ATOM 696 C CA . VAL A 1 93 ? -3.1 0.801 7.996 1 96.62 93 VAL A CA 1
ATOM 697 C C . VAL A 1 93 ? -2.125 1.19 9.109 1 96.62 93 VAL A C 1
ATOM 699 O O .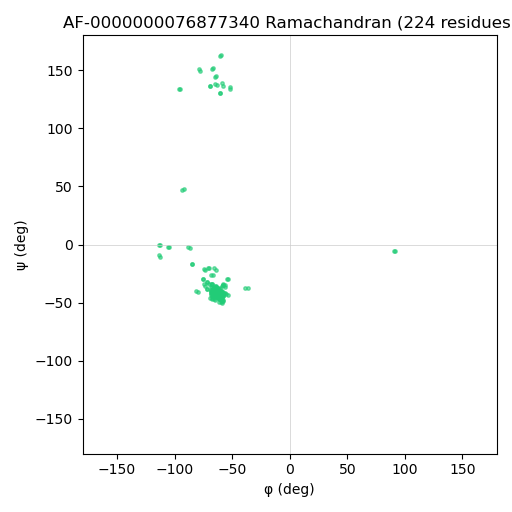 VAL A 1 93 ? -2.361 2.156 9.836 1 96.62 93 VAL A O 1
ATOM 702 N N . VAL A 1 94 ? -1.05 0.514 9.211 1 97.19 94 VAL A N 1
ATOM 703 C CA . VAL A 1 94 ? -0.067 0.767 10.258 1 97.19 94 VAL A CA 1
ATOM 704 C C . VAL A 1 94 ? 0.596 2.123 10.023 1 97.19 94 VAL A C 1
ATOM 706 O O . VAL A 1 94 ? 0.783 2.898 10.969 1 97.19 94 VAL A O 1
ATOM 709 N N . GLU A 1 95 ? 0.918 2.342 8.773 1 95.38 95 GLU A N 1
ATOM 710 C CA . GLU A 1 95 ? 1.542 3.621 8.453 1 95.38 95 GLU A CA 1
ATOM 711 C C . GLU A 1 95 ? 0.587 4.785 8.703 1 95.38 95 GLU A C 1
ATOM 713 O O . GLU A 1 95 ? 0.999 5.832 9.211 1 95.38 95 GLU A O 1
ATOM 718 N N . LEU A 1 96 ? -0.653 4.539 8.375 1 95.44 96 LEU A N 1
ATOM 719 C CA . LEU A 1 96 ? -1.654 5.566 8.648 1 95.44 96 LEU A CA 1
ATOM 720 C C . LEU A 1 96 ? -1.738 5.863 10.141 1 95.44 96 LEU A C 1
ATOM 722 O O . LEU A 1 96 ? -1.755 7.027 10.547 1 95.44 96 LEU A O 1
ATOM 726 N N . GLU A 1 97 ? -1.777 4.887 10.891 1 96.19 97 GLU A N 1
ATOM 727 C CA . GLU A 1 97 ? -1.833 5.059 12.336 1 96.19 97 GLU A CA 1
ATOM 728 C C . GLU A 1 97 ? -0.61 5.816 12.852 1 96.19 97 GLU A C 1
ATOM 730 O O . GLU A 1 97 ? -0.727 6.672 13.727 1 96.19 97 GLU A O 1
ATOM 735 N N . ARG A 1 98 ? 0.498 5.516 12.336 1 95.44 98 ARG A N 1
ATOM 736 C CA . ARG A 1 98 ? 1.723 6.207 12.727 1 95.44 98 ARG A CA 1
ATOM 737 C C . ARG A 1 98 ? 1.616 7.703 12.453 1 95.44 98 ARG A C 1
ATOM 739 O O . ARG A 1 98 ? 2.039 8.523 13.273 1 95.44 98 ARG A O 1
ATOM 746 N N . ARG A 1 99 ? 1.055 8.016 11.383 1 94.31 99 ARG A N 1
ATOM 747 C CA . ARG A 1 99 ? 0.897 9.422 11.023 1 94.31 99 ARG A CA 1
ATOM 748 C C . ARG A 1 99 ? -0.128 10.102 11.922 1 94.31 99 ARG A C 1
ATOM 750 O O . ARG A 1 99 ? 0.043 11.266 12.289 1 94.31 99 ARG A O 1
ATOM 757 N N . PHE A 1 100 ? -1.118 9.406 12.336 1 95.06 100 PHE A N 1
ATOM 758 C CA . PHE A 1 100 ? -2.133 9.977 13.211 1 95.06 100 PHE A CA 1
ATOM 759 C C . PHE A 1 100 ? -1.573 10.195 14.609 1 95.06 100 PHE A C 1
ATOM 761 O O . PHE A 1 100 ? -1.955 11.148 15.297 1 95.06 100 PHE A O 1
ATOM 768 N N . LYS A 1 101 ? -0.671 9.328 14.969 1 94.62 101 LYS A N 1
ATOM 769 C CA . LYS A 1 101 ? -0.046 9.539 16.266 1 94.62 101 LYS A CA 1
ATOM 770 C C . LYS A 1 101 ? 0.743 10.844 16.297 1 94.62 101 LYS A C 1
ATOM 772 O O . LYS A 1 101 ? 0.758 11.539 17.312 1 94.62 101 LYS A O 1
ATOM 777 N N . VAL A 1 102 ? 1.34 11.117 15.203 1 92.31 102 VAL A N 1
ATOM 778 C CA . VAL A 1 102 ? 2.025 12.398 15.094 1 92.31 102 VAL A CA 1
ATOM 779 C C . VAL A 1 102 ? 1.017 13.539 15.211 1 92.31 102 VAL A C 1
ATOM 781 O O . VAL A 1 102 ? 1.248 14.508 15.938 1 92.31 102 VAL A O 1
ATOM 784 N N . LEU A 1 103 ? -0.138 13.414 14.602 1 94.12 103 LEU A N 1
ATOM 785 C CA . LEU A 1 103 ? -1.182 14.43 14.625 1 94.12 103 LEU A CA 1
ATOM 786 C C . LEU A 1 103 ? -1.768 14.578 16.031 1 94.12 103 LEU A C 1
ATOM 788 O O . LEU A 1 103 ? -2.102 15.688 16.453 1 94.12 103 LEU A O 1
ATOM 792 N N . ASP A 1 104 ? -1.817 13.492 16.719 1 94.38 104 ASP A N 1
ATOM 793 C CA . ASP A 1 104 ? -2.262 13.547 18.109 1 94.38 104 ASP A CA 1
ATOM 794 C C . ASP A 1 104 ? -1.35 14.445 18.938 1 94.38 104 ASP A C 1
ATOM 796 O O . ASP A 1 104 ? -1.823 15.195 19.797 1 94.38 104 ASP A O 1
ATOM 800 N N . GLY A 1 105 ? -0.101 14.25 18.719 1 95.25 105 GLY A N 1
ATOM 801 C CA . GLY A 1 105 ? 0.845 15.109 19.406 1 95.25 105 GLY A CA 1
ATOM 802 C C . GLY A 1 105 ? 0.616 16.578 19.141 1 95.25 105 GLY A C 1
ATOM 803 O O . GLY A 1 105 ? 0.771 17.422 20.031 1 95.25 105 GLY A O 1
ATOM 804 N N . LEU A 1 106 ? 0.196 16.922 17.984 1 95.56 106 LEU A N 1
ATOM 805 C CA . LEU A 1 106 ? -0.087 18.297 17.625 1 95.56 106 LEU A CA 1
ATOM 806 C C . LEU A 1 106 ? -1.348 18.797 18.312 1 95.56 106 LEU A C 1
ATOM 808 O O . LEU A 1 106 ? -1.391 19.938 18.797 1 95.56 106 LEU A O 1
ATOM 812 N N . ILE A 1 107 ? -2.334 17.938 18.422 1 94.62 107 ILE A N 1
ATOM 813 C CA . ILE A 1 107 ? -3.574 18.281 19.109 1 94.62 107 ILE A CA 1
ATOM 814 C C . ILE A 1 107 ? -3.287 18.578 20.578 1 94.62 107 ILE A C 1
ATOM 816 O O . ILE A 1 107 ? -3.803 19.547 21.141 1 94.62 107 ILE A O 1
ATOM 820 N N . GLN A 1 108 ? -2.49 17.75 21.125 1 95.5 108 GLN A N 1
ATOM 821 C CA . GLN A 1 108 ? -2.148 17.922 22.531 1 95.5 108 GLN A CA 1
ATOM 822 C C . GLN A 1 108 ? -1.408 19.234 22.75 1 95.5 108 GLN A C 1
ATOM 824 O O . GLN A 1 108 ? -1.698 19.969 23.703 1 95.5 108 GLN A O 1
ATOM 829 N N . ARG A 1 109 ? -0.498 19.531 21.891 1 95.38 109 ARG A N 1
ATOM 830 C CA . ARG A 1 109 ? 0.245 20.797 21.969 1 95.38 109 ARG A CA 1
ATOM 831 C C . ARG A 1 109 ? -0.685 21.984 21.812 1 95.38 109 ARG A C 1
ATOM 833 O O . ARG A 1 109 ? -0.576 2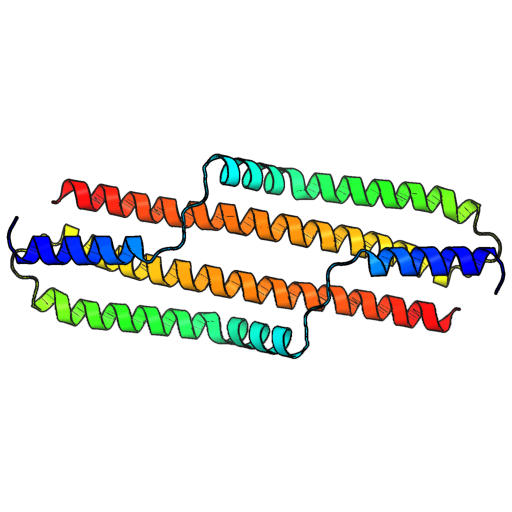2.969 22.562 1 95.38 109 ARG A O 1
ATOM 840 N N . ALA A 1 110 ? -1.594 21.938 20.922 1 94.19 110 ALA A N 1
ATOM 841 C CA . ALA A 1 110 ? -2.551 23.016 20.703 1 94.19 110 ALA A CA 1
ATOM 842 C C . ALA A 1 110 ? -3.434 23.234 21.922 1 94.19 110 ALA A C 1
ATOM 844 O O . ALA A 1 110 ? -3.699 24.359 22.312 1 94.19 110 ALA A O 1
ATOM 845 N N . SER A 1 111 ? -3.861 22.188 22.531 1 93.06 111 SER A N 1
ATOM 846 C CA . SER A 1 111 ? -4.77 22.25 23.672 1 93.06 111 SER A CA 1
ATOM 847 C C . SER A 1 111 ? -4.113 22.938 24.859 1 93.06 111 SER A C 1
ATOM 849 O O . SER A 1 111 ? -4.805 23.484 25.734 1 93.06 111 SER A O 1
ATOM 851 N N . ARG A 1 112 ? -2.791 22.984 24.906 1 92.44 112 ARG A N 1
ATOM 852 C CA . ARG A 1 112 ? -2.064 23.578 26.031 1 92.44 112 ARG A CA 1
ATOM 853 C C . ARG A 1 112 ? -1.924 25.078 25.859 1 92.44 112 ARG A C 1
ATOM 855 O O . ARG A 1 112 ? -1.6 25.797 26.812 1 92.44 112 ARG A O 1
ATOM 862 N N . VAL A 1 113 ? -2.146 25.5 24.625 1 90 113 VAL A N 1
ATOM 863 C CA . VAL A 1 113 ? -1.817 26.906 24.359 1 90 113 VAL A CA 1
ATOM 864 C C . VAL A 1 113 ? -3.096 27.688 24.078 1 90 113 VAL A C 1
ATOM 866 O O . VAL A 1 113 ? -3.062 28.906 23.969 1 90 113 VAL A O 1
ATOM 869 N N . VAL A 1 114 ? -4.152 26.969 23.906 1 85.5 114 VAL A N 1
ATOM 870 C CA . VAL A 1 114 ? -5.422 27.656 23.688 1 85.5 114 VAL A CA 1
ATOM 871 C C . VAL A 1 114 ? -6.148 27.828 25.016 1 85.5 114 VAL A C 1
ATOM 873 O O . VAL A 1 114 ? -5.957 27.047 25.938 1 85.5 114 VAL A O 1
ATOM 876 N N . MET B 1 1 ? -3.889 -34.156 -26.766 1 62.97 1 MET B N 1
ATOM 877 C CA . MET B 1 1 ? -3.258 -33.906 -25.469 1 62.97 1 MET B CA 1
ATOM 878 C C . MET B 1 1 ? -3.574 -35.031 -24.484 1 62.97 1 MET B C 1
ATOM 880 O O . MET B 1 1 ? -4.727 -35.438 -24.344 1 62.97 1 MET B O 1
ATOM 884 N N . ALA B 1 2 ? -2.611 -35.781 -23.922 1 84.81 2 ALA B N 1
ATOM 885 C CA . ALA B 1 2 ? -2.9 -36.875 -23.016 1 84.81 2 ALA B CA 1
ATOM 886 C C . ALA B 1 2 ? -3.689 -36.375 -21.797 1 84.81 2 ALA B C 1
ATOM 888 O O . ALA B 1 2 ? -3.633 -35.219 -21.438 1 84.81 2 ALA B O 1
ATOM 889 N N . ALA B 1 3 ? -4.613 -37.094 -21.406 1 85.88 3 ALA B N 1
ATOM 890 C CA . ALA B 1 3 ? -5.492 -36.781 -20.281 1 85.88 3 ALA B CA 1
ATOM 891 C C . ALA B 1 3 ? -4.715 -36.125 -19.141 1 85.88 3 ALA B C 1
ATOM 893 O O . ALA B 1 3 ? -5.203 -35.188 -18.516 1 85.88 3 ALA B O 1
ATOM 894 N N . ALA B 1 4 ? -3.537 -36.531 -18.906 1 86.44 4 ALA B N 1
ATOM 895 C CA . ALA B 1 4 ? -2.717 -35.969 -17.828 1 86.44 4 ALA B CA 1
ATOM 896 C C . ALA B 1 4 ? -2.312 -34.531 -18.125 1 86.44 4 ALA B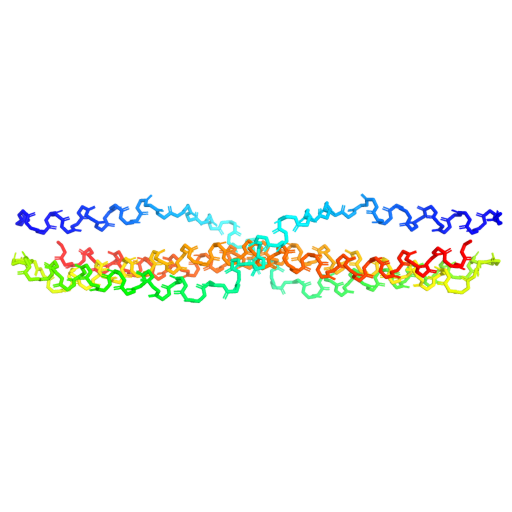 C 1
ATOM 898 O O . ALA B 1 4 ? -2.324 -33.688 -17.234 1 86.44 4 ALA B O 1
ATOM 899 N N . THR B 1 5 ? -1.936 -34.281 -19.375 1 90.06 5 THR B N 1
ATOM 900 C CA . THR B 1 5 ? -1.571 -32.938 -19.781 1 90.06 5 THR B CA 1
ATOM 901 C C . THR B 1 5 ? -2.764 -31.984 -19.656 1 90.06 5 THR B C 1
ATOM 903 O O . THR B 1 5 ? -2.623 -30.859 -19.172 1 90.06 5 THR B O 1
ATOM 906 N N . ALA B 1 6 ? -3.885 -32.5 -20.062 1 90.62 6 ALA B N 1
ATOM 907 C CA . ALA B 1 6 ? -5.102 -31.688 -19.969 1 90.62 6 ALA B CA 1
ATOM 908 C C . ALA B 1 6 ? -5.398 -31.312 -18.516 1 90.62 6 ALA B C 1
ATOM 910 O O . ALA B 1 6 ? -5.855 -30.203 -18.234 1 90.62 6 ALA B O 1
ATOM 911 N N . GLY B 1 7 ? -5.137 -32.25 -17.656 1 89.56 7 GLY B N 1
ATOM 912 C CA . GLY B 1 7 ? -5.344 -31.984 -16.234 1 89.56 7 GLY B CA 1
ATOM 913 C C . GLY B 1 7 ? -4.453 -30.875 -15.695 1 89.56 7 GLY B C 1
ATOM 914 O O . GLY B 1 7 ? -4.902 -30.031 -14.914 1 89.56 7 GLY B O 1
ATOM 915 N N . VAL B 1 8 ? -3.213 -30.891 -16.141 1 91.62 8 VAL B N 1
ATOM 916 C CA . VAL B 1 8 ? -2.264 -29.875 -15.695 1 91.62 8 VAL B CA 1
ATOM 917 C C . VAL B 1 8 ? -2.662 -28.5 -16.25 1 91.62 8 VAL B C 1
ATOM 919 O O . VAL B 1 8 ? -2.602 -27.5 -15.555 1 91.62 8 VAL B O 1
ATOM 922 N N . VAL B 1 9 ? -3.082 -28.469 -17.438 1 93.19 9 VAL B N 1
ATOM 923 C CA . VAL B 1 9 ? -3.49 -27.219 -18.078 1 93.19 9 VAL B CA 1
ATOM 924 C C . VAL B 1 9 ? -4.719 -26.656 -17.375 1 93.19 9 VAL B C 1
ATOM 926 O O . VAL B 1 9 ? -4.805 -25.438 -17.141 1 93.19 9 VAL B O 1
ATOM 929 N N . GLU B 1 10 ? -5.598 -27.547 -17.031 1 93.81 10 GLU B N 1
ATOM 930 C CA . GLU B 1 10 ? -6.781 -27.109 -16.297 1 93.81 10 GLU B CA 1
ATOM 931 C C . GLU B 1 10 ? -6.402 -26.516 -14.945 1 93.81 10 GLU B C 1
ATOM 933 O O . GLU B 1 10 ? -6.965 -25.5 -14.531 1 93.81 10 GLU B O 1
ATOM 938 N N . GLU B 1 11 ? -5.5 -27.156 -14.258 1 92.69 11 GLU B N 1
ATOM 939 C CA . GLU B 1 11 ? -5.039 -26.641 -12.977 1 92.69 11 GLU B CA 1
ATOM 940 C C . GLU B 1 11 ? -4.348 -25.281 -13.148 1 92.69 11 GLU B C 1
ATOM 942 O O . GLU B 1 11 ? -4.555 -24.375 -12.344 1 92.69 11 GLU B O 1
ATOM 947 N N . LEU B 1 12 ? -3.521 -25.203 -14.125 1 94.56 12 LEU B N 1
ATOM 948 C CA . LEU B 1 12 ? -2.867 -23.922 -14.414 1 94.56 12 LEU B CA 1
ATOM 949 C C . LEU B 1 12 ? -3.896 -22.828 -14.688 1 94.56 12 LEU B C 1
ATOM 951 O O . LEU B 1 12 ? -3.785 -21.734 -14.156 1 94.56 12 LEU B O 1
ATOM 955 N N . THR B 1 13 ? -4.891 -23.156 -15.414 1 95.06 13 THR B N 1
ATOM 956 C CA . THR B 1 13 ? -5.957 -22.219 -15.727 1 95.06 13 THR B CA 1
ATOM 957 C C . THR B 1 13 ? -6.699 -21.797 -14.461 1 95.06 13 THR B C 1
ATOM 959 O O . THR B 1 13 ? -7.02 -20.625 -14.289 1 95.06 13 THR B O 1
ATOM 962 N N . ARG B 1 14 ? -6.922 -22.766 -13.609 1 95.56 14 ARG B N 1
ATOM 963 C CA . ARG B 1 14 ? -7.594 -22.469 -12.352 1 95.56 14 ARG B CA 1
ATOM 964 C C . ARG B 1 14 ? -6.773 -21.5 -11.508 1 95.56 14 ARG B C 1
ATOM 966 O O . ARG B 1 14 ? -7.312 -20.547 -10.945 1 95.56 14 ARG B O 1
ATOM 973 N N . VAL B 1 15 ? -5.453 -21.719 -11.406 1 95.31 15 VAL B N 1
ATOM 974 C CA . VAL B 1 15 ? -4.566 -20.844 -10.648 1 95.31 15 VAL B CA 1
ATOM 975 C C . VAL B 1 15 ? -4.688 -19.406 -11.164 1 95.31 15 VAL B C 1
ATOM 977 O O . VAL B 1 15 ? -4.797 -18.469 -10.375 1 95.31 15 VAL B O 1
ATOM 980 N N . TYR B 1 16 ? -4.762 -19.234 -12.438 1 94.12 16 TYR B N 1
ATOM 981 C CA . TYR B 1 16 ? -4.793 -17.906 -13.031 1 94.12 16 TYR B CA 1
ATOM 982 C C . TYR B 1 16 ? -6.164 -17.25 -12.859 1 94.12 16 TYR B C 1
ATOM 984 O O . TYR B 1 16 ? -6.266 -16.047 -12.672 1 94.12 16 TYR B O 1
ATOM 992 N N . ARG B 1 17 ? -7.148 -18.062 -12.805 1 94.81 17 ARG B N 1
ATOM 993 C CA . ARG B 1 17 ? -8.5 -17.547 -12.641 1 94.81 17 ARG B CA 1
ATOM 994 C C . ARG B 1 17 ? -8.734 -17.062 -11.211 1 94.81 17 ARG B C 1
ATOM 996 O O . ARG B 1 17 ? -9.648 -16.281 -10.961 1 94.81 17 ARG B O 1
ATOM 1003 N N . GLU B 1 18 ? -7.91 -17.562 -10.328 1 94 18 GLU B N 1
ATOM 1004 C CA . GLU B 1 18 ? -8.07 -17.203 -8.922 1 94 18 GLU B CA 1
ATOM 1005 C C . GLU B 1 18 ? -7.293 -15.945 -8.578 1 94 18 GLU B C 1
ATOM 1007 O O . GLU B 1 18 ? -7.387 -15.43 -7.465 1 94 18 GLU B O 1
ATOM 1012 N N . LEU B 1 19 ? -6.605 -15.445 -9.531 1 93.56 19 LEU B N 1
ATOM 1013 C CA . LEU B 1 19 ? -5.836 -14.219 -9.297 1 93.56 19 LEU B CA 1
ATOM 1014 C C . LEU B 1 19 ? -6.742 -12.992 -9.352 1 93.56 19 LEU B C 1
ATOM 1016 O O . LEU B 1 19 ? -7.797 -13.023 -9.984 1 93.56 19 LEU B O 1
ATOM 1020 N N . PRO B 1 20 ? -6.27 -11.984 -8.57 1 91.88 20 PRO B N 1
ATOM 1021 C CA . PRO B 1 20 ? -7.004 -10.727 -8.711 1 91.88 20 PRO B CA 1
ATOM 1022 C C . PRO B 1 20 ? -6.949 -10.172 -10.141 1 91.88 20 PRO B C 1
ATOM 1024 O O . PRO B 1 20 ? -6.109 -10.594 -10.938 1 91.88 20 PRO B O 1
ATOM 1027 N N . PRO B 1 21 ? -7.926 -9.25 -10.367 1 93.44 21 PRO B N 1
ATOM 1028 C CA . PRO B 1 21 ? -7.895 -8.672 -11.711 1 93.44 21 PRO B CA 1
ATOM 1029 C C . PRO B 1 21 ? -6.609 -7.895 -11.992 1 93.44 21 PRO B C 1
ATOM 1031 O O . PRO B 1 21 ? -6.078 -7.23 -11.094 1 93.44 21 PRO B O 1
ATOM 1034 N N . ARG B 1 22 ? -6.105 -8.133 -13.203 1 95.31 22 ARG B N 1
ATOM 1035 C CA . ARG B 1 22 ? -4.938 -7.371 -13.633 1 95.31 22 ARG B CA 1
ATOM 1036 C C . ARG B 1 22 ? -5.293 -5.906 -13.867 1 95.31 22 ARG B C 1
ATOM 1038 O O . ARG B 1 22 ? -6.309 -5.602 -14.492 1 95.31 22 ARG B O 1
ATOM 1045 N N . PRO B 1 23 ? -4.461 -5.043 -13.414 1 95.69 23 PRO B N 1
ATOM 1046 C CA . PRO B 1 23 ? -4.754 -3.633 -13.688 1 95.69 23 PRO B CA 1
ATOM 1047 C C . PRO B 1 23 ? -4.719 -3.299 -15.18 1 95.69 23 PRO B C 1
ATOM 1049 O O . PRO B 1 23 ? -3.932 -3.883 -15.93 1 95.69 23 PRO B O 1
ATOM 1052 N N . ALA B 1 24 ? -5.637 -2.369 -15.547 1 97.38 24 ALA B N 1
ATOM 1053 C CA . ALA B 1 24 ? -5.645 -1.894 -16.922 1 97.38 24 ALA B CA 1
ATOM 1054 C C . ALA B 1 24 ? -4.383 -1.092 -17.234 1 97.38 24 ALA B C 1
ATOM 1056 O O . ALA B 1 24 ? -3.773 -0.51 -16.344 1 97.38 24 ALA B O 1
ATOM 1057 N N . VAL B 1 25 ? -4.039 -1.148 -18.484 1 97.25 25 VAL B N 1
ATOM 1058 C CA . VAL B 1 25 ? -2.844 -0.442 -18.938 1 97.25 25 VAL B CA 1
ATOM 1059 C C . VAL B 1 25 ? -2.928 1.025 -18.516 1 97.25 25 VAL B C 1
ATOM 1061 O O . VAL B 1 25 ? -1.94 1.604 -18.062 1 97.25 25 VAL B O 1
ATOM 1064 N N . GLU B 1 26 ? -4.082 1.577 -18.703 1 97.62 26 GLU B N 1
ATOM 1065 C CA . GLU B 1 26 ? -4.27 2.986 -18.375 1 97.62 26 GLU B CA 1
ATOM 1066 C C . GLU B 1 26 ? -4.055 3.238 -16.875 1 97.62 26 GLU B C 1
ATOM 1068 O O . GLU B 1 26 ? -3.512 4.273 -16.5 1 97.62 26 GLU B O 1
ATOM 1073 N N . GLU B 1 27 ? -4.539 2.285 -16.062 1 97.81 27 GLU B N 1
ATOM 1074 C CA . GLU B 1 27 ? -4.34 2.396 -14.617 1 97.81 27 GLU B CA 1
ATOM 1075 C C . GLU B 1 27 ? -2.861 2.328 -14.258 1 97.81 27 GLU B C 1
ATOM 1077 O O . GLU B 1 27 ? -2.391 3.078 -13.398 1 97.81 27 GLU B O 1
ATOM 1082 N N . VAL B 1 28 ? -2.145 1.493 -14.906 1 98.38 28 VAL B N 1
ATOM 1083 C CA . VAL B 1 28 ? -0.722 1.303 -14.648 1 98.38 28 VAL B CA 1
ATOM 1084 C C . VAL B 1 28 ? 0.053 2.553 -15.055 1 98.38 28 VAL B C 1
ATOM 1086 O O . VAL B 1 28 ? 0.913 3.031 -14.312 1 98.38 28 VAL B O 1
ATOM 1089 N N . GLU B 1 29 ? -0.306 2.969 -16.203 1 98.38 29 GLU B N 1
ATOM 1090 C CA . GLU B 1 29 ? 0.359 4.172 -16.703 1 98.38 29 GLU B CA 1
ATOM 1091 C C . GLU B 1 29 ? 0.096 5.363 -15.789 1 98.38 29 GLU B C 1
ATOM 1093 O O . GLU B 1 29 ? 1.01 6.133 -15.484 1 98.38 29 GLU B O 1
ATOM 1098 N N . ALA B 1 30 ? -1.128 5.488 -15.359 1 98.38 30 ALA B N 1
ATOM 1099 C CA . ALA B 1 30 ? -1.486 6.559 -14.438 1 98.38 30 ALA B CA 1
ATOM 1100 C C . ALA B 1 30 ? -0.732 6.422 -13.117 1 98.38 30 ALA B C 1
ATOM 1102 O O . ALA B 1 30 ? -0.22 7.406 -12.578 1 98.38 30 ALA B O 1
ATOM 1103 N N . ALA B 1 31 ? -0.651 5.227 -12.602 1 98.44 31 ALA B N 1
ATOM 1104 C CA . ALA B 1 31 ? 0.046 4.961 -11.344 1 98.44 31 ALA B CA 1
ATOM 1105 C C . ALA B 1 31 ? 1.536 5.266 -11.469 1 98.44 31 ALA B C 1
ATOM 1107 O O . ALA B 1 31 ? 2.133 5.859 -10.57 1 98.44 31 ALA B O 1
ATOM 1108 N N . ALA B 1 32 ? 2.068 4.824 -12.594 1 98.38 32 ALA B N 1
ATOM 1109 C CA . ALA B 1 32 ? 3.484 5.09 -12.836 1 98.38 32 ALA B CA 1
ATOM 1110 C C . ALA B 1 32 ? 3.762 6.59 -12.883 1 98.38 32 ALA B C 1
ATOM 1112 O O . ALA B 1 32 ? 4.785 7.055 -12.375 1 98.38 32 ALA B O 1
ATOM 1113 N N . ALA B 1 33 ? 2.867 7.281 -13.492 1 98.19 33 ALA B N 1
ATOM 1114 C CA . ALA B 1 33 ? 3 8.734 -13.57 1 98.19 33 ALA B CA 1
ATOM 1115 C C . ALA B 1 33 ? 2.939 9.367 -12.18 1 98.19 33 ALA B C 1
ATOM 1117 O O . ALA B 1 33 ? 3.719 10.273 -11.867 1 98.19 33 ALA B O 1
ATOM 1118 N N . VAL B 1 34 ? 2.043 8.922 -11.383 1 98.06 34 VAL B N 1
ATOM 1119 C CA . VAL B 1 34 ? 1.92 9.414 -10.016 1 98.06 34 VAL B CA 1
ATOM 1120 C C . VAL B 1 34 ? 3.23 9.188 -9.266 1 98.06 34 VAL B C 1
ATOM 1122 O O . VAL B 1 34 ? 3.742 10.094 -8.609 1 98.06 34 VAL B O 1
ATOM 1125 N N . LEU B 1 35 ? 3.771 7.992 -9.359 1 98.12 35 LEU B N 1
ATOM 1126 C CA . LEU B 1 35 ? 4.996 7.668 -8.633 1 98.12 35 LEU B CA 1
ATOM 1127 C C . LEU B 1 35 ? 6.168 8.5 -9.148 1 98.12 35 LEU B C 1
ATOM 1129 O O . LEU B 1 35 ? 7.016 8.938 -8.367 1 98.12 35 LEU B O 1
ATOM 1133 N N . ALA B 1 36 ? 6.145 8.734 -10.422 1 97.88 36 ALA B N 1
ATOM 1134 C CA . ALA B 1 36 ? 7.25 9.461 -11.047 1 97.88 36 ALA B CA 1
ATOM 1135 C C . ALA B 1 36 ? 7.273 10.914 -10.586 1 97.88 36 ALA B C 1
ATOM 1137 O O . ALA B 1 36 ? 8.344 11.523 -10.484 1 97.88 36 ALA B O 1
ATOM 1138 N N . SER B 1 37 ? 6.156 11.422 -10.211 1 97.5 37 SER B N 1
ATOM 11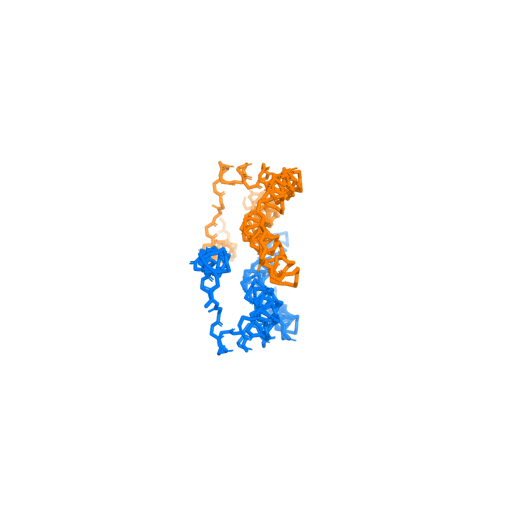39 C CA . SER B 1 37 ? 6.074 12.844 -9.891 1 97.5 37 SER B CA 1
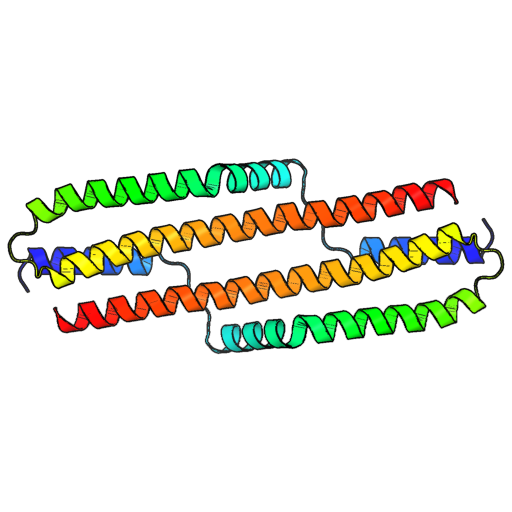ATOM 1140 C C . SER B 1 37 ? 5.801 13.062 -8.406 1 97.5 37 SER B C 1
ATOM 1142 O O . SER B 1 37 ? 5.691 14.203 -7.953 1 97.5 37 SER B O 1
ATOM 1144 N N . ALA B 1 38 ? 5.684 12.016 -7.707 1 96.69 38 ALA B N 1
ATO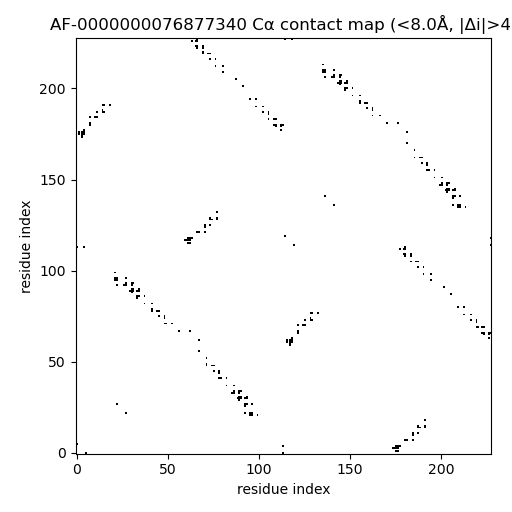M 1145 C CA . ALA B 1 38 ? 5.152 12.078 -6.348 1 96.69 38 ALA B CA 1
ATOM 1146 C C . ALA B 1 38 ? 6.012 12.984 -5.465 1 96.69 38 ALA B C 1
ATOM 1148 O O . ALA B 1 38 ? 5.488 13.82 -4.734 1 96.69 38 ALA B O 1
ATOM 1149 N N . ASP B 1 39 ? 7.297 12.82 -5.543 1 95.81 39 ASP B N 1
ATOM 1150 C CA . ASP B 1 39 ? 8.188 13.617 -4.703 1 95.81 39 ASP B CA 1
ATOM 1151 C C . ASP B 1 39 ? 8.117 15.102 -5.07 1 95.81 39 ASP B C 1
ATOM 1153 O O . ASP B 1 39 ? 8.039 15.953 -4.188 1 95.81 39 ASP B O 1
ATOM 1157 N N . ALA B 1 40 ? 8.188 15.352 -6.297 1 97.12 40 ALA B N 1
ATOM 1158 C CA . ALA B 1 40 ? 8.125 16.734 -6.762 1 97.12 40 ALA B CA 1
ATOM 1159 C C . ALA B 1 40 ? 6.797 17.391 -6.367 1 97.12 40 ALA B C 1
ATOM 1161 O O . ALA B 1 40 ? 6.77 18.547 -5.945 1 97.12 40 ALA B O 1
ATOM 1162 N N . GLU B 1 41 ? 5.727 16.641 -6.551 1 96.81 41 GLU B N 1
ATOM 1163 C CA . GLU B 1 41 ? 4.406 17.156 -6.207 1 96.81 41 GLU B CA 1
ATOM 1164 C C . GLU B 1 41 ? 4.285 17.422 -4.711 1 96.81 41 GLU B C 1
ATOM 1166 O O . GLU B 1 41 ? 3.727 18.438 -4.297 1 96.81 41 GLU B O 1
ATOM 1171 N N . GLU B 1 42 ? 4.805 16.516 -3.959 1 97.25 42 GLU B N 1
ATOM 1172 C CA . GLU B 1 42 ? 4.77 16.719 -2.512 1 97.25 42 GLU B CA 1
ATOM 1173 C C . GLU B 1 42 ? 5.559 17.953 -2.1 1 97.25 42 GLU B C 1
ATOM 1175 O O . GLU B 1 42 ? 5.086 18.75 -1.295 1 97.25 42 GLU B O 1
ATOM 1180 N N . GLU B 1 43 ? 6.695 18.094 -2.68 1 97.5 43 GLU B N 1
ATOM 1181 C CA . GLU B 1 43 ? 7.539 19.25 -2.375 1 97.5 43 GLU B CA 1
ATOM 1182 C C . GLU B 1 43 ? 6.863 20.562 -2.797 1 97.5 43 GLU B C 1
ATOM 1184 O O . GLU B 1 43 ? 6.941 21.562 -2.086 1 97.5 43 GLU B O 1
ATOM 1189 N N . ALA B 1 44 ? 6.316 20.531 -3.887 1 97.88 44 ALA B N 1
ATOM 1190 C CA . ALA B 1 44 ? 5.617 21.719 -4.371 1 97.88 44 ALA B CA 1
ATOM 1191 C C . ALA B 1 44 ? 4.484 22.109 -3.426 1 97.88 44 ALA B C 1
ATOM 1193 O O . ALA B 1 44 ? 4.297 23.297 -3.129 1 97.88 44 ALA B O 1
ATOM 1194 N N . ARG B 1 45 ? 3.752 21.109 -2.975 1 97.25 45 ARG B N 1
ATOM 1195 C CA . ARG B 1 45 ? 2.654 21.375 -2.049 1 97.25 45 ARG B CA 1
ATOM 1196 C C . ARG B 1 45 ? 3.178 21.891 -0.715 1 97.25 45 ARG B C 1
ATOM 1198 O O . ARG B 1 45 ? 2.576 22.781 -0.114 1 97.25 45 ARG B O 1
ATOM 1205 N N . LEU B 1 46 ? 4.285 21.344 -0.287 1 97.5 46 LEU B N 1
ATOM 1206 C CA . LEU B 1 46 ? 4.895 21.797 0.955 1 97.5 46 LEU B CA 1
ATOM 1207 C C . LEU B 1 46 ? 5.398 23.234 0.814 1 97.5 46 LEU B C 1
ATOM 1209 O O . LEU B 1 46 ? 5.281 24.031 1.747 1 97.5 46 LEU B O 1
ATOM 1213 N N . ALA B 1 47 ? 5.922 23.531 -0.341 1 96.38 47 ALA B N 1
ATOM 1214 C CA . ALA B 1 47 ? 6.379 24.891 -0.604 1 96.38 47 ALA B CA 1
ATOM 1215 C C . ALA B 1 47 ? 5.207 25.875 -0.608 1 96.38 47 ALA B C 1
ATOM 1217 O O . ALA B 1 47 ? 5.324 26.984 -0.102 1 96.38 47 ALA B O 1
ATOM 1218 N N . ASP B 1 48 ? 4.113 25.5 -1.187 1 95.31 48 ASP B N 1
ATOM 1219 C CA . ASP B 1 48 ? 2.91 26.328 -1.175 1 95.31 48 ASP B CA 1
ATOM 1220 C C . ASP B 1 48 ? 2.443 26.594 0.254 1 95.31 48 ASP B C 1
ATOM 1222 O O . ASP B 1 48 ? 2.086 27.734 0.592 1 95.31 48 ASP B O 1
ATOM 1226 N N . VAL B 1 49 ? 2.457 25.578 1.038 1 94.31 49 VAL B N 1
ATOM 1227 C CA . VAL B 1 49 ? 2.076 25.719 2.441 1 94.31 49 VAL B CA 1
ATOM 1228 C C . VAL B 1 49 ? 3.027 26.672 3.148 1 94.31 49 VAL B C 1
ATOM 1230 O O . VAL B 1 49 ? 2.592 27.531 3.92 1 94.31 49 VAL B O 1
ATOM 1233 N N . ALA B 1 50 ? 4.273 26.562 2.865 1 92.69 50 ALA B N 1
ATOM 1234 C CA . ALA B 1 50 ? 5.277 27.438 3.482 1 92.69 50 ALA B CA 1
ATOM 1235 C C . ALA B 1 50 ? 5.059 28.891 3.086 1 92.69 50 ALA B C 1
ATOM 1237 O O . ALA B 1 50 ? 5.156 29.797 3.924 1 92.69 50 ALA B O 1
ATOM 1238 N N . ARG B 1 51 ? 4.711 29.109 1.895 1 91.62 51 ARG B N 1
ATOM 1239 C CA . ARG B 1 51 ? 4.465 30.469 1.399 1 91.62 51 ARG B CA 1
ATOM 1240 C C . ARG B 1 51 ? 3.23 31.078 2.053 1 91.62 51 ARG B C 1
ATOM 1242 O O . ARG B 1 51 ? 3.248 32.25 2.467 1 91.62 51 ARG B O 1
ATOM 1249 N N . GLU B 1 52 ? 2.262 30.25 2.064 1 87.12 52 GLU B N 1
ATOM 1250 C CA . GLU B 1 52 ? 1.027 30.734 2.686 1 87.12 52 GLU B CA 1
ATOM 1251 C C . GLU B 1 52 ? 1.242 31.062 4.16 1 87.12 52 GLU B C 1
ATOM 1253 O O . GLU B 1 52 ? 0.691 32.031 4.668 1 87.12 52 GLU B O 1
ATOM 1258 N N . GLU B 1 53 ? 2.021 30.281 4.805 1 85.62 53 GLU B N 1
ATOM 1259 C CA . GLU B 1 53 ? 2.312 30.484 6.219 1 85.62 53 GLU B CA 1
ATOM 1260 C C . GLU B 1 53 ? 3.096 31.781 6.445 1 85.62 53 GLU B C 1
ATOM 1262 O O . GLU B 1 53 ? 2.824 32.5 7.395 1 85.62 53 GLU B O 1
ATOM 1267 N N . ALA B 1 54 ? 4.008 32 5.695 1 83.75 54 ALA B N 1
ATOM 1268 C CA . ALA B 1 54 ? 4.801 33.219 5.801 1 83.75 54 ALA B CA 1
ATOM 1269 C C . ALA B 1 54 ? 3.92 34.469 5.66 1 83.75 54 ALA B C 1
ATOM 1271 O O . ALA B 1 54 ? 4.09 35.438 6.391 1 83.75 54 ALA B O 1
ATOM 1272 N N . ALA B 1 55 ? 2.967 34.375 4.879 1 78.5 55 ALA B N 1
ATOM 1273 C CA . ALA B 1 55 ? 2.059 35.469 4.645 1 78.5 55 ALA B CA 1
ATOM 1274 C C . ALA B 1 55 ? 1.121 35.688 5.832 1 78.5 55 ALA B C 1
ATOM 1276 O O . ALA B 1 55 ? 0.84 36.812 6.223 1 78.5 55 ALA B O 1
ATOM 1277 N N . ARG B 1 56 ? 0.732 34.625 6.465 1 77.5 56 ARG B N 1
ATOM 1278 C CA . ARG B 1 56 ? -0.235 34.656 7.559 1 77.5 56 ARG B CA 1
ATOM 1279 C C . ARG B 1 56 ? 0.433 35.094 8.867 1 77.5 56 ARG B C 1
ATOM 1281 O O . ARG B 1 56 ? -0.19 35.719 9.703 1 77.5 56 ARG B O 1
ATOM 1288 N N . LEU B 1 57 ? 1.621 34.625 9.141 1 74.62 57 LEU B N 1
ATOM 1289 C CA . LEU B 1 57 ? 2.344 34.969 10.359 1 74.62 57 LEU B CA 1
ATOM 1290 C C . LEU B 1 57 ? 2.453 36.469 10.523 1 74.62 57 LEU B C 1
ATOM 1292 O O . LEU B 1 57 ? 2.34 37 11.633 1 74.62 57 LEU B O 1
ATOM 1296 N N . ARG B 1 58 ? 2.477 37.125 9.453 1 68.44 58 ARG B N 1
ATOM 1297 C CA . ARG B 1 58 ? 2.58 38.594 9.5 1 68.44 58 ARG B CA 1
ATOM 1298 C C . ARG B 1 58 ? 1.286 39.219 10.008 1 68.44 58 ARG B C 1
ATOM 1300 O O . ARG B 1 58 ? 1.305 40.281 10.609 1 68.44 58 ARG B O 1
ATOM 1307 N N . GLU B 1 59 ? 0.328 38.406 9.875 1 66.75 59 GLU B N 1
ATOM 1308 C CA . GLU B 1 59 ? -0.99 38.969 10.195 1 66.75 59 GLU B CA 1
ATOM 1309 C C . GLU B 1 59 ? -1.488 38.438 11.539 1 66.75 59 GLU B C 1
ATOM 1311 O O . GLU B 1 59 ? -2.531 38.844 12.031 1 66.75 59 GLU B O 1
ATOM 1316 N N . ALA B 1 60 ? -0.663 37.531 12.148 1 74 60 ALA B N 1
ATOM 1317 C CA . ALA B 1 60 ? -1.182 36.812 13.305 1 74 60 ALA B CA 1
ATOM 1318 C C . ALA B 1 60 ? -0.841 37.531 14.609 1 74 60 ALA B C 1
ATOM 1320 O O . ALA B 1 60 ? -0.259 36.938 15.516 1 74 60 ALA B O 1
ATOM 1321 N N . GLU B 1 61 ? -1.119 38.75 14.508 1 78.44 61 GLU B N 1
ATOM 1322 C CA . GLU B 1 61 ? -0.914 39.5 15.742 1 78.44 61 GLU B CA 1
ATOM 1323 C C . GLU B 1 61 ? -1.793 38.969 16.859 1 78.44 61 GLU B C 1
ATOM 1325 O O . GLU B 1 61 ? -2.969 38.656 16.656 1 78.44 61 GLU B O 1
ATOM 1330 N N . GLY B 1 62 ? -1.223 38.688 18.109 1 82.56 62 GLY B N 1
ATOM 1331 C CA . GLY B 1 62 ? -1.976 38.25 19.266 1 82.56 62 GLY B CA 1
ATOM 1332 C C . GLY B 1 62 ? -2.088 36.75 19.391 1 82.56 62 GLY B C 1
ATOM 1333 O O . GLY B 1 62 ? -2.676 36.25 20.344 1 82.56 62 GLY B O 1
ATOM 1334 N N . VAL B 1 63 ? -1.604 36.062 18.406 1 89.38 63 VAL B N 1
ATOM 1335 C CA . VAL B 1 63 ? -1.693 34.625 18.453 1 89.38 63 VAL B CA 1
ATOM 1336 C C . VAL B 1 63 ? -0.386 34.031 19 1 89.38 63 VAL B C 1
ATOM 1338 O O . VAL B 1 63 ? 0.696 34.531 18.688 1 89.38 63 VAL B O 1
ATOM 1341 N N . SER B 1 64 ? -0.55 33.094 19.922 1 89.62 64 SER B N 1
ATOM 1342 C CA . SER B 1 64 ? 0.623 32.406 20.469 1 89.62 64 SER B CA 1
ATOM 1343 C C . SER B 1 64 ? 1.511 31.859 19.359 1 89.62 64 SER B C 1
ATOM 1345 O O . SER B 1 64 ? 1.015 31.266 18.391 1 89.62 64 SER B O 1
ATOM 1347 N N . GLY B 1 65 ? 2.795 32.031 19.453 1 88.25 65 GLY B N 1
ATOM 1348 C CA . GLY B 1 65 ? 3.734 31.453 18.5 1 88.25 65 GLY B CA 1
ATOM 1349 C C . GLY B 1 65 ? 3.639 29.938 18.422 1 88.25 65 GLY B C 1
ATOM 1350 O O . GLY B 1 65 ? 3.814 29.359 17.344 1 88.25 65 GLY B O 1
ATOM 1351 N N . GLU B 1 66 ? 3.383 29.438 19.594 1 91.75 66 GLU B N 1
ATOM 1352 C CA . GLU B 1 66 ? 3.254 27.984 19.656 1 91.75 66 GLU B CA 1
ATOM 1353 C C . GLU B 1 66 ? 2.041 27.5 18.875 1 91.75 66 GLU B C 1
ATOM 1355 O O . GLU B 1 66 ? 2.117 26.5 18.156 1 91.75 66 GLU B O 1
ATOM 1360 N N . LEU B 1 67 ? 0.968 28.172 19.016 1 93.38 67 LEU B N 1
ATOM 1361 C CA . LEU B 1 67 ? -0.234 27.781 18.281 1 93.38 67 LEU B CA 1
ATOM 1362 C C . LEU B 1 67 ? -0.016 27.906 16.781 1 93.38 67 LEU B C 1
ATOM 1364 O O . LEU B 1 67 ? -0.456 27.047 16 1 93.38 67 LEU B O 1
ATOM 1368 N N . LEU B 1 68 ? 0.66 28.922 16.344 1 92 68 LEU B N 1
ATOM 1369 C CA . LEU B 1 68 ? 0.981 29.109 14.93 1 92 68 LEU B CA 1
ATOM 1370 C C . LEU B 1 68 ? 1.898 28 14.43 1 92 68 LEU B C 1
ATOM 1372 O O . LEU B 1 68 ? 1.753 27.531 13.297 1 92 68 LEU B O 1
ATOM 1376 N N . ALA B 1 69 ? 2.801 27.531 15.266 1 92 69 ALA B N 1
ATOM 1377 C CA . ALA B 1 69 ? 3.697 26.438 14.914 1 92 69 ALA B CA 1
ATOM 1378 C C . ALA B 1 69 ? 2.924 25.125 14.734 1 92 69 ALA B C 1
ATOM 1380 O O . ALA B 1 69 ? 3.193 24.359 13.812 1 92 69 ALA B O 1
ATOM 1381 N N . VAL B 1 70 ? 2.006 24.906 15.609 1 94.88 70 VAL B N 1
ATOM 1382 C CA . VAL B 1 70 ? 1.182 23.703 15.523 1 94.88 70 VAL B CA 1
ATOM 1383 C C . VAL B 1 70 ? 0.392 23.703 14.219 1 94.88 70 VAL B C 1
ATOM 1385 O O . VAL B 1 70 ? 0.313 22.672 13.539 1 94.88 70 VAL B O 1
ATOM 1388 N N . LEU B 1 71 ? -0.234 24.859 13.906 1 94.62 71 LEU B N 1
ATOM 1389 C CA . LEU B 1 71 ? -0.993 24.953 12.664 1 94.62 71 LEU B CA 1
ATOM 1390 C C . LEU B 1 71 ? -0.101 24.656 11.461 1 94.62 71 LEU B C 1
ATOM 1392 O O . LEU B 1 71 ? -0.488 23.906 10.562 1 94.62 71 LEU B O 1
ATOM 1396 N N . ARG B 1 72 ? 1.078 25.203 11.461 1 93.38 72 ARG B N 1
ATOM 1397 C CA . ARG B 1 72 ? 2.021 24.969 10.367 1 93.38 72 ARG B CA 1
ATOM 1398 C C . ARG B 1 72 ? 2.371 23.5 10.258 1 93.38 72 ARG B C 1
ATOM 1400 O O . ARG B 1 72 ? 2.369 22.938 9.164 1 93.38 72 ARG B O 1
ATOM 1407 N N . GLU B 1 73 ? 2.66 22.844 11.359 1 95 73 GLU B N 1
ATOM 1408 C CA . GLU B 1 73 ? 3.012 21.422 11.375 1 95 73 GLU B CA 1
ATOM 1409 C C . GLU B 1 73 ? 1.832 20.562 10.945 1 95 73 GLU B C 1
ATOM 1411 O O . GLU B 1 73 ? 2.012 19.562 10.25 1 95 73 GLU B O 1
ATOM 1416 N N . ALA B 1 74 ? 0.683 20.969 11.344 1 96 74 ALA B N 1
ATOM 1417 C CA . ALA B 1 74 ? -0.511 20.219 10.969 1 96 74 ALA B CA 1
ATOM 1418 C C . ALA B 1 74 ? -0.743 20.266 9.461 1 96 74 ALA B C 1
ATOM 1420 O O . ALA B 1 74 ? -1.08 19.25 8.844 1 96 74 ALA B O 1
ATOM 1421 N N . ARG B 1 75 ? -0.591 21.453 8.93 1 95.88 75 ARG B N 1
ATOM 1422 C CA . ARG B 1 75 ? -0.758 21.594 7.488 1 95.88 75 ARG B CA 1
ATOM 1423 C C . ARG B 1 75 ? 0.25 20.75 6.727 1 95.88 75 ARG B C 1
ATOM 1425 O O . ARG B 1 75 ? -0.102 20.078 5.746 1 95.88 75 ARG B O 1
ATOM 1432 N N . ARG B 1 76 ? 1.47 20.75 7.219 1 95.75 76 ARG B N 1
ATOM 1433 C CA . ARG B 1 76 ? 2.498 19.922 6.594 1 95.75 76 ARG B CA 1
ATOM 1434 C C . ARG B 1 76 ? 2.174 18.438 6.738 1 95.75 76 ARG B C 1
ATOM 1436 O O . ARG B 1 76 ? 2.352 17.672 5.797 1 95.75 76 ARG B O 1
ATOM 1443 N N . ALA B 1 77 ? 1.725 18.094 7.867 1 95.31 77 ALA B N 1
ATOM 1444 C CA . ALA B 1 77 ? 1.359 16.688 8.109 1 95.31 77 ALA B CA 1
ATOM 1445 C C . ALA B 1 77 ? 0.223 16.25 7.188 1 95.31 77 ALA B C 1
ATOM 1447 O O . ALA B 1 77 ? 0.214 15.125 6.695 1 95.31 77 ALA B O 1
ATOM 1448 N N . ALA B 1 78 ? -0.674 17.125 7.016 1 95.25 78 ALA B N 1
ATOM 1449 C CA . ALA B 1 78 ? -1.791 16.812 6.125 1 95.25 78 ALA B CA 1
ATOM 1450 C C . ALA B 1 78 ? -1.308 16.594 4.695 1 95.25 78 ALA B C 1
ATOM 1452 O O . ALA B 1 78 ? -1.779 15.68 4.012 1 95.25 78 ALA B O 1
ATOM 1453 N N . VAL B 1 79 ? -0.381 17.375 4.273 1 95.81 79 VAL B N 1
ATOM 1454 C CA . VAL B 1 79 ? 0.193 17.203 2.943 1 95.81 79 VAL B CA 1
ATOM 1455 C C . VAL B 1 79 ? 0.87 15.844 2.838 1 95.81 79 VAL B C 1
ATOM 1457 O O . VAL B 1 79 ? 0.65 15.109 1.873 1 95.81 79 VAL B O 1
ATOM 1460 N N . ARG B 1 80 ? 1.588 15.508 3.807 1 95.38 80 ARG B N 1
ATOM 1461 C CA . ARG B 1 80 ? 2.334 14.25 3.791 1 95.38 80 ARG B CA 1
ATOM 1462 C C . ARG B 1 80 ? 1.393 13.055 3.854 1 95.38 80 ARG B C 1
ATOM 1464 O O . ARG B 1 80 ? 1.646 12.023 3.227 1 95.38 80 ARG B O 1
ATOM 1471 N N . LEU B 1 81 ? 0.371 13.188 4.562 1 94.69 81 LEU B N 1
ATOM 1472 C CA . LEU B 1 81 ? -0.602 12.102 4.656 1 94.69 81 LEU B CA 1
ATOM 1473 C C . LEU B 1 81 ? -1.293 11.883 3.314 1 94.69 81 LEU B C 1
ATOM 1475 O O . LEU B 1 81 ? -1.462 10.734 2.883 1 94.69 81 LEU B O 1
ATOM 1479 N N . ARG B 1 82 ? -1.654 12.953 2.701 1 92.62 82 ARG B N 1
ATOM 1480 C CA . ARG B 1 82 ? -2.279 12.836 1.388 1 92.62 82 ARG B CA 1
ATOM 1481 C C . ARG B 1 82 ? -1.312 12.234 0.373 1 92.62 82 ARG B C 1
ATOM 1483 O O . ARG B 1 82 ? -1.701 11.391 -0.44 1 92.62 82 ARG B O 1
ATOM 1490 N N . ALA B 1 83 ? -0.127 12.711 0.427 1 94.75 83 ALA B N 1
ATOM 1491 C CA . ALA B 1 83 ? 0.894 12.164 -0.462 1 94.75 83 ALA B CA 1
ATOM 1492 C C . ALA B 1 83 ? 1.081 10.664 -0.224 1 94.75 83 ALA B C 1
ATOM 1494 O O . ALA B 1 83 ? 1.245 9.898 -1.173 1 94.75 83 ALA B O 1
ATOM 1495 N N . LEU B 1 84 ? 1.059 10.281 0.982 1 93.25 84 LEU B N 1
ATOM 1496 C CA . LEU B 1 84 ? 1.185 8.875 1.353 1 93.25 84 LEU B CA 1
ATOM 1497 C C . LEU B 1 84 ? 0.077 8.039 0.713 1 93.25 84 LEU B C 1
ATOM 1499 O O . LEU B 1 84 ? 0.341 6.977 0.149 1 93.25 84 LEU B O 1
ATOM 1503 N N . GLN B 1 85 ? -1.117 8.445 0.809 1 91.62 85 GLN B N 1
ATOM 1504 C CA . GLN B 1 85 ? -2.262 7.723 0.263 1 91.62 85 GLN B CA 1
ATOM 1505 C C . GLN B 1 85 ? -2.145 7.57 -1.251 1 91.62 85 GLN B C 1
ATOM 1507 O O . GLN B 1 85 ? -2.375 6.488 -1.791 1 91.62 85 GLN B O 1
ATOM 1512 N N . GLN B 1 86 ? -1.779 8.609 -1.866 1 93.44 86 GLN B N 1
ATOM 1513 C CA . GLN B 1 86 ? -1.647 8.586 -3.318 1 93.44 86 GLN B CA 1
ATOM 1514 C C . GLN B 1 86 ? -0.522 7.652 -3.754 1 93.44 86 GLN B C 1
ATOM 1516 O O . GLN B 1 86 ? -0.678 6.887 -4.707 1 93.44 86 GLN B O 1
ATOM 1521 N N . ARG B 1 87 ? 0.565 7.664 -3.008 1 95.44 87 ARG B N 1
ATOM 1522 C CA . ARG B 1 87 ? 1.713 6.824 -3.334 1 95.44 87 ARG B CA 1
ATOM 1523 C C . ARG B 1 87 ? 1.392 5.348 -3.121 1 95.44 87 ARG B C 1
ATOM 1525 O O . ARG B 1 87 ? 1.8 4.496 -3.914 1 95.44 87 ARG B O 1
ATOM 1532 N N . LYS B 1 88 ? 0.715 5.145 -2.094 1 92.62 88 LYS B N 1
ATOM 1533 C CA . LYS B 1 88 ? 0.383 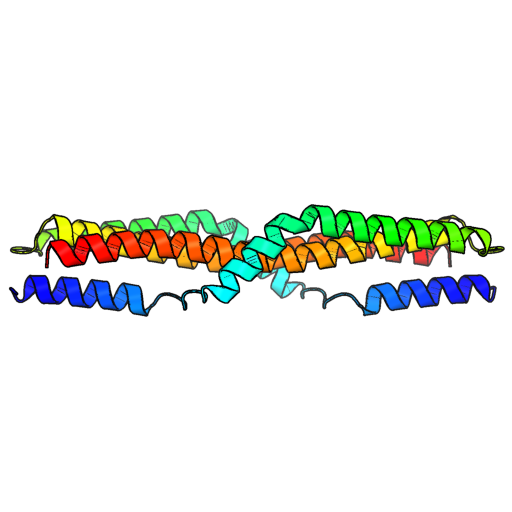3.768 -1.746 1 92.62 88 LYS B CA 1
ATOM 1534 C C . LYS B 1 88 ? -0.423 3.1 -2.855 1 92.62 88 LYS B C 1
ATOM 1536 O O . LYS B 1 88 ? -0.078 2.006 -3.309 1 92.62 88 LYS B O 1
ATOM 1541 N N . GLU B 1 89 ? -1.409 3.781 -3.25 1 93.31 89 GLU B N 1
ATOM 1542 C CA . GLU B 1 89 ? -2.254 3.223 -4.301 1 93.31 89 GLU B CA 1
ATOM 1543 C C . GLU B 1 89 ? -1.478 3.053 -5.602 1 93.31 89 GLU B C 1
ATOM 1545 O O . GLU B 1 89 ? -1.597 2.025 -6.273 1 93.31 89 GLU B O 1
ATOM 1550 N N . ALA B 1 90 ? -0.694 4.02 -5.906 1 97.19 90 ALA B N 1
ATOM 1551 C CA . ALA B 1 90 ? 0.083 3.967 -7.141 1 97.19 90 ALA B CA 1
ATOM 1552 C C . ALA B 1 90 ? 1.123 2.852 -7.09 1 97.19 90 ALA B C 1
ATOM 1554 O O . ALA B 1 90 ? 1.271 2.086 -8.047 1 97.19 90 ALA B O 1
ATOM 1555 N N . ALA B 1 91 ? 1.778 2.713 -5.996 1 96.38 91 ALA B N 1
ATOM 1556 C CA . ALA B 1 91 ? 2.803 1.687 -5.836 1 96.38 91 ALA B CA 1
ATOM 1557 C C . ALA B 1 91 ? 2.197 0.288 -5.918 1 96.38 91 ALA B C 1
ATOM 1559 O O . ALA B 1 91 ? 2.803 -0.625 -6.484 1 96.38 91 ALA B O 1
ATOM 1560 N N . HIS B 1 92 ? 1.033 0.197 -5.34 1 94.81 92 HIS B N 1
ATOM 1561 C CA . HIS B 1 92 ? 0.343 -1.088 -5.375 1 94.81 92 HIS B CA 1
ATOM 1562 C C . HIS B 1 92 ? 0.055 -1.519 -6.809 1 94.81 92 HIS B C 1
ATOM 1564 O O . HIS B 1 92 ? 0.322 -2.662 -7.184 1 94.81 92 HIS B O 1
ATOM 1570 N N . VAL B 1 93 ? -0.448 -0.634 -7.605 1 96.25 93 VAL B N 1
ATOM 1571 C CA . VAL B 1 93 ? -0.821 -0.926 -8.984 1 96.25 93 VAL B CA 1
ATOM 1572 C C . VAL B 1 93 ? 0.419 -1.321 -9.781 1 96.25 93 VAL B C 1
ATOM 1574 O O . VAL B 1 93 ? 0.396 -2.297 -10.539 1 96.25 93 VAL B O 1
ATOM 1577 N N . VAL B 1 94 ? 1.484 -0.64 -9.609 1 97.12 94 VAL B N 1
ATOM 1578 C CA . VAL B 1 94 ? 2.713 -0.897 -10.352 1 97.12 94 VAL B CA 1
ATOM 1579 C C . VAL B 1 94 ? 3.293 -2.248 -9.938 1 97.12 94 VAL B C 1
ATOM 1581 O O . VAL B 1 94 ? 3.725 -3.031 -10.789 1 97.12 94 VAL B O 1
ATOM 1584 N N . GLU B 1 95 ? 3.279 -2.445 -8.641 1 95.5 95 GLU B N 1
ATOM 1585 C CA . GLU B 1 95 ? 3.799 -3.715 -8.141 1 95.5 95 GLU B CA 1
ATOM 1586 C C . GLU B 1 95 ? 2.951 -4.887 -8.625 1 95.5 95 GLU B C 1
ATOM 1588 O O . GLU B 1 95 ? 3.482 -5.941 -8.977 1 95.5 95 GLU B O 1
ATOM 1593 N N . LEU B 1 96 ? 1.661 -4.652 -8.641 1 95.69 96 LEU B N 1
ATOM 1594 C CA . LEU B 1 96 ? 0.768 -5.684 -9.156 1 95.69 96 LEU B CA 1
ATOM 1595 C C . LEU B 1 96 ? 1.084 -6 -10.609 1 95.69 96 LEU B C 1
ATOM 1597 O O . LEU B 1 96 ? 1.191 -7.168 -10.992 1 95.69 96 LEU B O 1
ATOM 1601 N N . GLU B 1 97 ? 1.237 -5.02 -11.352 1 96.62 97 GLU B N 1
ATOM 1602 C CA . GLU B 1 97 ? 1.566 -5.207 -12.766 1 96.62 97 GLU B CA 1
ATOM 1603 C C . GLU B 1 97 ? 2.881 -5.965 -12.93 1 96.62 97 GLU B C 1
ATOM 1605 O O . GLU B 1 97 ? 3.002 -6.832 -13.797 1 96.62 97 GLU B O 1
ATOM 1610 N N . ARG B 1 98 ? 3.832 -5.664 -12.133 1 95.88 98 ARG B N 1
ATOM 1611 C CA . ARG B 1 98 ? 5.113 -6.359 -12.172 1 95.88 98 ARG B CA 1
ATOM 1612 C C . ARG B 1 98 ? 4.934 -7.852 -11.922 1 95.88 98 ARG B C 1
ATOM 1614 O O . ARG B 1 98 ? 5.551 -8.68 -12.594 1 95.88 98 ARG B O 1
ATOM 1621 N N . ARG B 1 99 ? 4.141 -8.148 -11.016 1 94.81 99 ARG B N 1
ATOM 1622 C CA . ARG B 1 99 ? 3.889 -9.555 -10.703 1 94.81 99 ARG B CA 1
ATOM 1623 C C . ARG B 1 99 ? 3.145 -10.242 -11.836 1 94.81 99 ARG B C 1
ATOM 1625 O O . ARG B 1 99 ? 3.416 -11.406 -12.148 1 94.81 99 ARG B O 1
ATOM 1632 N N . PHE B 1 100 ? 2.279 -9.539 -12.516 1 96.06 100 PHE B N 1
ATOM 1633 C CA . PHE B 1 100 ? 1.536 -10.117 -13.625 1 96.06 100 PHE B CA 1
ATOM 1634 C C . PHE B 1 100 ? 2.445 -10.344 -14.828 1 96.06 100 PHE B C 1
ATOM 1636 O O . PHE B 1 100 ? 2.262 -11.297 -15.586 1 96.06 100 PHE B O 1
ATOM 1643 N N . LYS B 1 101 ? 3.402 -9.484 -14.961 1 95.12 101 LYS B N 1
ATOM 1644 C CA . LYS B 1 101 ? 4.352 -9.695 -16.047 1 95.12 101 LYS B CA 1
ATOM 1645 C C . LYS B 1 101 ? 5.113 -11.008 -15.867 1 95.12 101 LYS B C 1
ATOM 1647 O O . LYS B 1 101 ? 5.387 -11.711 -16.844 1 95.12 101 LYS B O 1
ATOM 1652 N N . VAL B 1 102 ? 5.418 -11.25 -14.633 1 92.81 102 VAL B N 1
ATOM 1653 C CA . VAL B 1 102 ? 6.047 -12.539 -14.344 1 92.81 102 VAL B CA 1
ATOM 1654 C C . VAL B 1 102 ? 5.102 -13.672 -14.727 1 92.81 102 VAL B C 1
ATOM 1656 O O . VAL B 1 102 ? 5.512 -14.633 -15.383 1 92.81 102 VAL B O 1
ATOM 1659 N N . LEU B 1 103 ? 3.822 -13.555 -14.438 1 94.56 103 LEU B N 1
ATOM 1660 C CA . LEU B 1 103 ? 2.824 -14.57 -14.734 1 94.56 103 LEU B CA 1
ATOM 1661 C C . LEU B 1 103 ? 2.617 -14.719 -16.234 1 94.56 103 LEU B C 1
ATOM 1663 O O . LEU B 1 103 ? 2.416 -15.828 -16.734 1 94.56 103 LEU B O 1
ATOM 1667 N N . ASP B 1 104 ? 2.744 -13.609 -16.922 1 94.75 104 ASP B N 1
ATOM 1668 C CA . ASP B 1 104 ? 2.676 -13.656 -18.391 1 94.75 104 ASP B CA 1
ATOM 1669 C C . ASP B 1 104 ? 3.779 -14.539 -18.969 1 94.75 104 ASP B C 1
ATOM 1671 O O . ASP B 1 104 ? 3.551 -15.289 -19.906 1 94.75 104 ASP B O 1
ATOM 1675 N N . GLY B 1 105 ? 4.926 -14.344 -18.406 1 95.62 105 GLY B N 1
ATOM 1676 C CA . GLY B 1 105 ? 6.031 -15.188 -18.844 1 95.62 105 GLY B CA 1
ATOM 1677 C C . GLY B 1 105 ? 5.754 -16.672 -18.672 1 95.62 105 GLY B C 1
ATOM 1678 O O . GLY B 1 105 ? 6.145 -17.484 -19.516 1 95.62 105 GLY B O 1
ATOM 1679 N N . LEU B 1 106 ? 5.043 -17.016 -17.672 1 95.88 106 LEU B N 1
ATOM 1680 C CA . LEU B 1 106 ? 4.691 -18.406 -17.422 1 95.88 106 LEU B CA 1
ATOM 1681 C C . LEU B 1 106 ? 3.664 -18.906 -18.422 1 95.88 106 LEU B C 1
ATOM 1683 O O . LEU B 1 106 ? 3.762 -20.031 -18.906 1 95.88 106 LEU B O 1
ATOM 1687 N N . ILE B 1 107 ? 2.729 -18.031 -18.766 1 94.62 107 ILE B N 1
ATOM 1688 C CA . ILE B 1 107 ? 1.716 -18.391 -19.75 1 94.62 107 ILE B CA 1
ATOM 1689 C C . ILE B 1 107 ? 2.381 -18.656 -21.109 1 94.62 107 ILE B C 1
ATOM 1691 O O . ILE B 1 107 ? 2.041 -19.609 -21.797 1 94.62 107 ILE B O 1
ATOM 1695 N N . GLN B 1 108 ? 3.279 -17.797 -21.406 1 95.5 108 GLN B N 1
ATOM 1696 C CA . GLN B 1 108 ? 3.98 -17.953 -22.688 1 95.5 108 GLN B CA 1
ATOM 1697 C C . GLN B 1 108 ? 4.766 -19.266 -22.719 1 95.5 108 GLN B C 1
ATOM 1699 O O . GLN B 1 108 ? 4.742 -19.984 -23.719 1 95.5 108 GLN B O 1
ATOM 1704 N N . ARG B 1 109 ? 5.445 -19.578 -21.656 1 95.38 109 ARG B N 1
ATOM 1705 C CA . ARG B 1 109 ? 6.195 -20.828 -21.562 1 95.38 109 ARG B CA 1
ATOM 1706 C C . ARG B 1 109 ? 5.27 -22.031 -21.672 1 95.38 109 ARG B C 1
ATOM 1708 O O . ARG B 1 109 ? 5.574 -23 -22.375 1 95.38 109 ARG B O 1
ATOM 1715 N N . ALA B 1 110 ? 4.145 -21.984 -21.031 1 94.12 110 ALA B N 1
ATOM 1716 C CA . ALA B 1 110 ? 3.174 -23.078 -21.078 1 94.12 110 ALA B CA 1
ATOM 1717 C C . ALA B 1 110 ? 2.643 -23.266 -22.5 1 94.12 110 ALA B C 1
ATOM 1719 O O . ALA B 1 110 ? 2.496 -24.406 -22.969 1 94.12 110 ALA B O 1
ATOM 1720 N N . SER B 1 111 ? 2.391 -22.203 -23.219 1 93.06 111 SER B N 1
ATOM 1721 C CA . SER B 1 111 ? 1.814 -22.266 -24.547 1 93.06 111 SER B CA 1
ATOM 1722 C C . SER B 1 111 ? 2.764 -22.938 -25.531 1 93.06 111 SER B C 1
ATOM 1724 O O . SER B 1 111 ? 2.33 -23.469 -26.562 1 93.06 111 SER B O 1
ATOM 1726 N N . ARG B 1 112 ? 4.051 -22.984 -25.219 1 92.38 112 ARG B N 1
ATOM 1727 C CA . ARG B 1 112 ? 5.047 -23.562 -26.109 1 92.38 112 ARG B CA 1
ATOM 1728 C C . ARG B 1 112 ? 5.145 -25.062 -25.938 1 92.38 112 ARG B C 1
ATOM 1730 O O . ARG B 1 112 ? 5.711 -25.766 -26.781 1 92.38 112 ARG B O 1
ATOM 1737 N N . VAL B 1 113 ? 4.598 -25.484 -24.812 1 89.81 113 VAL B N 1
ATOM 1738 C CA . VAL B 1 113 ? 4.852 -26.891 -24.5 1 89.81 113 VAL B CA 1
ATOM 1739 C C . VAL B 1 113 ? 3.551 -27.672 -24.562 1 89.81 113 VAL B C 1
ATOM 1741 O O . VAL B 1 113 ? 3.555 -28.906 -24.438 1 89.81 113 VAL B O 1
ATOM 1744 N N . VAL B 1 114 ? 2.48 -26.969 -24.688 1 85.25 114 VAL B N 1
ATOM 1745 C CA . VAL B 1 114 ? 1.207 -27.656 -24.812 1 85.25 114 VAL B CA 1
ATOM 1746 C C . VAL B 1 114 ? 0.861 -27.812 -26.297 1 85.25 114 VAL B C 1
ATOM 1748 O O . VAL B 1 114 ? 1.288 -27.016 -27.125 1 85.25 114 VAL B O 1
#

Sequence (228 aa):
MAAATAGVVEELTRVYRELPPRPAVEEVEAAAAVLASADAEEEARLADVAREEAARLREAEGVSGELLAVLREARRAAVRLRALQQRKEAAHVVELERRFKVLDGLIQRASRVVMAAATAGVVEELTRVYRELPPRPAVEEVEAAAAVLASADAEEEARLADVAREEAARLREAEGVSGELLAVLREARRAAVRLRALQQRKEAAHVVELERRFKVLDGLIQRASRVV

Foldseek 3Di:
DPPVLVVVVVVLVVVVVPDDDQDDPVLLVVLVVCLVCLVVVLVVQLVVLVVVLVVCVVVPPPDDPVVSVVVSVVSNVVSVVVSVVSNVVSVVNNVSNVVVVVVVVVVVVSVVVD/DPPVLVVVVVVLVVVVVPDDDQDDPVLLVVLVVCLVCLVVVLVVQLVVLVVVLVVCVVVPPPDDPVVSVVVSVVSNVVSVVVSVVSNVVSVVNNVSNVVVVVVVVVVVVSVVVD

pLDDT: mean 92.66, std 6.58, range [62.78, 98.56]

Organism: Aegilops tauschii subsp. strangulata (NCBI:txid200361)